Protein AF-A0A8H3G2L3-F1 (afdb_monomer_lite)

Foldseek 3Di:
DVDPDPLVVLQVCLVPQDDDPVDNVSVVSVVPNNPRSSVVPDQAQQPAEEEEAAPVLQCVVPVPCPVPPVSVVVVVVLVVVLVVSVVSNYNYHYHQYQQLSPDPPDDLVVLVLLLCLQCVFVVQQVVQVPDPPDPQRTLVSVLVVCVVCVVVRHDPVRPVSVSSVCSVVDPQDPVNSVVSLVVLLCSLDVRGDVVSCVVSVGPYYDDDPPDCNVSSPVSNDD

InterPro domains:
  IPR036928 Amidase signature (AS) superfamily [G3DSA:3.90.1300.10] (1-221)
  IPR036928 Amidase signature (AS) superfamily [SSF75304] (2-210)

Sequence (222 aa):
MFSKSARDLASLLTALVGYDTKDPVTLEALPFVSHNYSMDLASDWSDWRLGIADRKWFWSLYDDQEDNPDELKMFNHGTLTVARMRDLGASVFGDVHIPSAFNAEAPAPALMGRIIRHEMKTGVRRLFSSLKDSTVKSLEDLVLFNNRHPDLAFSRDNPGQGYLERALRENFTLEEYQSDLKQAQVWGVDYGIDYVLDRYNLDALIVPGWSEMSVFAAWASK

Radius of gyration: 21.16 Å; chains: 1; bounding box: 46×48×54 Å

pLDDT: mean 88.34, std 8.88, range [50.47, 97.31]

Secondary structure (DSSP, 8-state):
---SSHHHHHHHHHHH----TT-GGGGGGGGGTT--GGGG--S--TT-EEEEE-HHHHHHTTTT-TT-HHHHHHHHHHHHHHHHHHHTT-EEEEEE--GGGG--SS-HHHHHHHHHHHHHHHHHHHHHHH-TT-S--SHHHHHHHHHH-HHHH--TT-TTHHHHHHHHH----HHHHHHHHHHHHIIIIITTHHHHHHHHT-SEEE--TTSTHHHHHHH---

Organism: NCBI:txid172621

Structure (mmCIF, N/CA/C/O backbone):
data_AF-A0A8H3G2L3-F1
#
_entry.id   AF-A0A8H3G2L3-F1
#
loop_
_atom_site.group_PDB
_atom_site.id
_atom_site.type_symbol
_atom_site.label_atom_id
_atom_site.label_alt_id
_atom_site.label_comp_id
_atom_site.label_asym_id
_atom_site.label_entity_id
_atom_site.label_seq_id
_atom_site.pdbx_PDB_ins_code
_atom_site.Cartn_x
_atom_site.Cartn_y
_atom_site.Cartn_z
_atom_site.occupancy
_atom_site.B_iso_or_equiv
_atom_site.auth_seq_id
_atom_site.auth_comp_id
_atom_site.auth_asym_id
_atom_site.auth_atom_id
_atom_site.pdbx_PDB_model_num
ATOM 1 N N . MET A 1 1 ? -12.807 -0.556 -7.349 1.00 50.47 1 MET A N 1
ATOM 2 C CA . MET A 1 1 ? -13.155 -1.278 -6.106 1.00 50.47 1 MET A CA 1
ATOM 3 C C . MET A 1 1 ? -13.000 -2.766 -6.394 1.00 50.47 1 MET A C 1
ATOM 5 O O . MET A 1 1 ? -13.644 -3.234 -7.324 1.00 50.47 1 MET A O 1
ATOM 9 N N . PHE A 1 2 ? -12.086 -3.465 -5.712 1.00 73.81 2 PHE A N 1
ATOM 10 C CA . PHE A 1 2 ? -11.748 -4.870 -6.014 1.00 73.81 2 PHE A CA 1
ATOM 11 C C . PHE A 1 2 ? -12.804 -5.878 -5.519 1.00 73.81 2 PHE A C 1
ATOM 13 O O . PHE A 1 2 ? -12.881 -6.988 -6.032 1.00 73.81 2 PHE A O 1
ATOM 20 N N . SER A 1 3 ? -13.667 -5.473 -4.585 1.00 88.88 3 SER A N 1
ATOM 21 C CA . SER A 1 3 ? -14.874 -6.194 -4.167 1.00 88.88 3 SER A CA 1
ATOM 22 C C . SER A 1 3 ? -15.948 -5.188 -3.729 1.00 88.88 3 SER A C 1
ATOM 24 O O . SER A 1 3 ? -15.670 -3.992 -3.665 1.00 88.88 3 SER A O 1
ATOM 26 N N . LYS A 1 4 ? -17.176 -5.637 -3.437 1.00 90.25 4 LYS A N 1
ATOM 27 C CA . LYS A 1 4 ? -18.251 -4.767 -2.913 1.00 90.25 4 LYS A CA 1
ATOM 28 C C . LYS A 1 4 ? -18.466 -4.913 -1.401 1.00 90.25 4 LYS A C 1
ATOM 30 O O . LYS A 1 4 ? -19.291 -4.197 -0.841 1.00 90.25 4 LYS A O 1
ATOM 35 N N . SER A 1 5 ? -17.755 -5.830 -0.743 1.00 92.25 5 SER A N 1
ATOM 36 C CA . SER A 1 5 ? -17.875 -6.078 0.695 1.00 92.25 5 SER A CA 1
ATOM 37 C C . SER A 1 5 ? -16.574 -6.610 1.305 1.00 92.25 5 SER A C 1
ATOM 39 O O . SER A 1 5 ? -15.765 -7.250 0.625 1.00 92.25 5 SER A O 1
ATOM 41 N N . ALA A 1 6 ? -16.399 -6.392 2.614 1.00 91.62 6 ALA A N 1
ATOM 42 C CA . ALA A 1 6 ? -15.287 -6.959 3.381 1.00 91.62 6 ALA A CA 1
ATOM 43 C C . ALA A 1 6 ? -15.296 -8.497 3.360 1.00 91.62 6 ALA A C 1
ATOM 45 O O . ALA A 1 6 ? -14.241 -9.120 3.325 1.00 91.62 6 ALA A O 1
ATOM 46 N N . ARG A 1 7 ? -16.483 -9.118 3.298 1.00 93.88 7 ARG A N 1
ATOM 47 C CA . ARG A 1 7 ? -16.620 -10.575 3.199 1.00 93.88 7 ARG A CA 1
ATOM 48 C C . ARG A 1 7 ? -16.098 -11.132 1.885 1.00 93.88 7 ARG A C 1
ATOM 50 O O . ARG A 1 7 ? -15.391 -12.137 1.899 1.00 93.88 7 ARG A O 1
ATOM 57 N N . ASP A 1 8 ? -16.422 -10.483 0.773 1.00 94.75 8 ASP A N 1
ATOM 58 C CA . ASP A 1 8 ? -15.908 -10.893 -0.535 1.00 94.75 8 ASP A CA 1
ATOM 59 C C . ASP A 1 8 ? -14.384 -10.743 -0.582 1.00 94.75 8 ASP A C 1
ATOM 61 O O . ASP A 1 8 ? -13.696 -11.615 -1.104 1.00 94.75 8 ASP A O 1
ATOM 65 N N . LEU A 1 9 ? -13.852 -9.668 0.015 1.00 94.69 9 LEU A N 1
ATOM 66 C CA . LEU A 1 9 ? -12.408 -9.447 0.101 1.00 94.69 9 LEU A CA 1
ATOM 67 C C . LEU A 1 9 ? -11.719 -10.520 0.954 1.00 94.69 9 LEU A C 1
ATOM 69 O O . LEU A 1 9 ? -10.722 -11.083 0.519 1.00 94.69 9 LEU A O 1
ATOM 73 N N . ALA A 1 10 ? -12.269 -10.843 2.127 1.00 95.25 10 ALA A 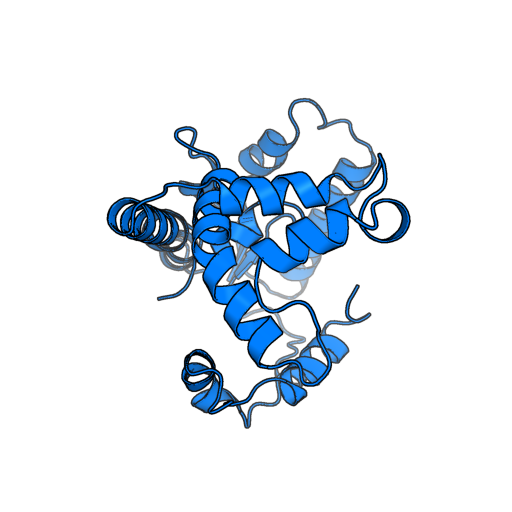N 1
ATOM 74 C CA . ALA A 1 10 ? -11.738 -11.889 2.999 1.00 95.25 10 ALA A CA 1
ATOM 75 C C . ALA A 1 10 ? -11.785 -13.272 2.328 1.00 95.25 10 ALA A C 1
ATOM 77 O O . ALA A 1 10 ? -10.832 -14.040 2.411 1.00 95.25 10 ALA A O 1
ATOM 78 N N . SER A 1 11 ? -12.863 -13.563 1.593 1.00 94.69 11 SER A N 1
ATOM 79 C CA . SER A 1 11 ? -12.995 -14.812 0.831 1.00 94.69 11 SER A CA 1
ATOM 80 C C . SER A 1 11 ? -11.967 -14.897 -0.301 1.00 94.69 11 SER A C 1
ATOM 82 O O . SER A 1 11 ? -11.385 -15.955 -0.531 1.00 94.69 11 SER A O 1
ATOM 84 N N . LEU A 1 12 ? -11.713 -13.780 -0.992 1.00 95.38 12 LEU A N 1
ATOM 85 C CA . LEU A 1 12 ? -10.667 -13.697 -2.007 1.00 95.38 12 LEU A CA 1
ATOM 86 C C . LEU A 1 12 ? -9.275 -13.869 -1.384 1.00 95.38 12 LEU A C 1
ATOM 88 O O . LEU A 1 12 ? -8.468 -14.613 -1.930 1.00 95.38 12 LEU A O 1
ATOM 92 N N . LEU A 1 13 ? -9.006 -13.243 -0.235 1.00 95.50 13 LEU A N 1
ATOM 93 C CA . LEU A 1 13 ? -7.730 -13.382 0.469 1.00 95.50 13 LEU A CA 1
ATOM 94 C C . LEU A 1 13 ? -7.464 -14.841 0.860 1.00 95.50 13 LEU A C 1
ATOM 96 O O . LEU A 1 13 ? -6.381 -15.346 0.582 1.00 95.50 13 LEU A O 1
ATOM 100 N N . THR A 1 14 ? -8.465 -15.553 1.389 1.00 95.62 14 THR A N 1
ATOM 101 C CA . THR A 1 14 ? -8.370 -16.998 1.670 1.00 95.62 14 THR A CA 1
ATOM 102 C C . THR A 1 14 ? -7.976 -17.823 0.447 1.00 95.62 14 THR A C 1
ATOM 104 O O . THR A 1 14 ? -7.264 -18.810 0.586 1.00 95.62 14 THR A O 1
ATOM 107 N N . ALA A 1 15 ? -8.412 -17.436 -0.752 1.00 94.81 15 ALA A N 1
ATOM 108 C CA . ALA A 1 15 ? -8.041 -18.139 -1.978 1.00 94.81 15 ALA A CA 1
ATOM 109 C C . ALA A 1 15 ? -6.645 -17.758 -2.510 1.00 94.81 15 ALA A C 1
ATOM 111 O O . ALA A 1 15 ? -6.081 -18.512 -3.301 1.00 94.81 15 ALA A O 1
ATOM 112 N N . LEU A 1 16 ? -6.114 -16.590 -2.127 1.00 94.94 16 LEU A N 1
ATOM 113 C CA . LEU A 1 16 ? -4.858 -16.041 -2.649 1.00 94.94 16 LEU A CA 1
ATOM 114 C C . LEU A 1 16 ? -3.642 -16.309 -1.755 1.00 94.94 16 LEU A C 1
ATOM 116 O O . LEU A 1 16 ? -2.536 -16.412 -2.281 1.00 94.94 16 LEU A O 1
ATOM 120 N N . VAL A 1 17 ? -3.816 -16.393 -0.432 1.00 96.00 17 VAL A N 1
ATOM 121 C CA . VAL A 1 17 ? -2.702 -16.629 0.500 1.00 96.00 17 VAL A CA 1
ATOM 122 C C . VAL A 1 17 ? -2.088 -18.003 0.239 1.00 96.00 17 VAL A C 1
ATOM 124 O O . VAL A 1 17 ? -2.767 -19.027 0.243 1.00 96.00 17 VAL A O 1
ATOM 127 N N . GLY A 1 18 ? -0.778 -18.026 0.009 1.00 95.25 18 GLY A N 1
ATOM 128 C CA . GLY A 1 18 ? -0.066 -19.228 -0.397 1.00 95.25 18 GLY A CA 1
ATOM 129 C C . GLY A 1 18 ? 1.439 -19.014 -0.455 1.00 95.25 18 GLY A C 1
ATOM 130 O O . GLY A 1 18 ? 1.916 -17.883 -0.485 1.00 95.25 18 GLY A O 1
ATOM 131 N N . TYR A 1 19 ? 2.173 -20.123 -0.499 1.00 95.56 19 TYR A N 1
ATOM 132 C CA . TYR A 1 19 ? 3.608 -20.133 -0.762 1.00 95.56 19 TYR A CA 1
ATOM 133 C C . TYR A 1 19 ? 3.868 -20.425 -2.244 1.00 95.56 19 TYR A C 1
ATOM 135 O O . TYR A 1 19 ? 3.441 -21.458 -2.765 1.00 95.56 19 TYR A O 1
ATOM 143 N N . ASP A 1 20 ? 4.606 -19.540 -2.908 1.00 94.12 20 ASP A N 1
ATOM 144 C CA . ASP A 1 20 ? 5.142 -19.735 -4.249 1.00 94.12 20 ASP A CA 1
ATOM 145 C C . ASP A 1 20 ? 6.666 -19.897 -4.188 1.00 94.12 20 ASP A C 1
ATOM 147 O O . ASP A 1 20 ? 7.418 -18.975 -3.887 1.00 94.12 20 ASP A O 1
ATOM 151 N N . THR A 1 21 ? 7.149 -21.076 -4.576 1.00 94.12 21 THR A N 1
ATOM 152 C CA . THR A 1 21 ? 8.589 -21.366 -4.706 1.00 94.12 21 THR A CA 1
ATOM 153 C C . THR A 1 21 ? 9.345 -20.411 -5.641 1.00 94.12 21 THR A C 1
ATOM 155 O O . THR A 1 21 ? 10.569 -20.310 -5.549 1.00 94.12 21 THR A O 1
ATOM 158 N N . LYS A 1 22 ? 8.649 -19.722 -6.556 1.00 90.88 22 LYS A N 1
ATOM 159 C CA . LYS A 1 22 ? 9.230 -18.727 -7.470 1.00 90.88 22 LYS A CA 1
ATOM 160 C C . LYS A 1 22 ? 9.283 -17.322 -6.875 1.00 90.88 22 LYS A C 1
ATOM 162 O O . LYS A 1 22 ? 9.921 -16.451 -7.477 1.00 90.88 22 LYS A O 1
ATOM 167 N N . ASP A 1 23 ? 8.657 -17.108 -5.721 1.00 91.88 23 ASP A N 1
ATOM 168 C CA . ASP A 1 23 ? 8.685 -15.861 -4.970 1.00 91.88 23 ASP A CA 1
ATOM 169 C C . ASP A 1 23 ? 9.015 -16.111 -3.486 1.00 91.88 23 ASP A C 1
ATOM 171 O O . ASP A 1 23 ? 8.117 -16.336 -2.672 1.00 91.88 23 ASP A O 1
ATOM 175 N N . PRO A 1 24 ? 10.309 -16.075 -3.110 1.00 92.56 24 PRO A N 1
ATOM 176 C CA . PRO A 1 24 ? 10.758 -16.417 -1.762 1.00 92.56 24 PRO A CA 1
ATOM 177 C C . PRO A 1 24 ? 10.104 -15.615 -0.631 1.00 92.56 24 PRO A C 1
ATOM 179 O O . PRO A 1 24 ? 10.006 -16.140 0.473 1.00 92.56 24 PRO A O 1
ATOM 182 N N . VAL A 1 25 ? 9.636 -14.387 -0.891 1.00 91.56 25 VAL A N 1
ATOM 183 C CA . VAL A 1 25 ? 8.962 -13.546 0.117 1.00 91.56 25 VAL A CA 1
ATOM 184 C C . VAL A 1 25 ? 7.663 -14.201 0.602 1.00 91.56 25 VAL A C 1
ATOM 186 O O . VAL A 1 25 ? 7.309 -14.111 1.771 1.00 91.56 25 VAL A O 1
ATOM 189 N N . THR A 1 26 ? 6.992 -14.972 -0.257 1.00 94.69 26 THR A N 1
ATOM 190 C CA . THR A 1 26 ? 5.756 -15.688 0.104 1.00 94.69 26 THR A CA 1
ATOM 191 C C . THR A 1 26 ? 5.971 -16.823 1.110 1.00 94.69 26 THR A C 1
ATOM 193 O O . THR A 1 26 ? 5.003 -17.406 1.596 1.00 94.69 26 THR A O 1
ATOM 196 N N . LEU A 1 27 ? 7.220 -17.152 1.461 1.00 95.31 27 LEU A N 1
ATOM 197 C CA . LEU A 1 27 ? 7.514 -18.115 2.522 1.00 95.31 27 LEU A CA 1
ATOM 198 C C . LEU A 1 27 ? 6.912 -17.679 3.866 1.00 95.31 27 LEU A C 1
ATOM 200 O O . LEU A 1 27 ? 6.450 -18.522 4.632 1.00 95.31 27 LEU A O 1
ATOM 204 N N . GLU A 1 28 ? 6.857 -16.372 4.125 1.00 92.88 28 GLU A N 1
ATOM 205 C CA . GLU A 1 28 ? 6.269 -15.793 5.339 1.00 92.88 28 GLU A CA 1
ATOM 206 C C . GLU A 1 28 ? 4.761 -16.055 5.454 1.00 92.88 28 GLU A C 1
ATOM 208 O O . GLU A 1 28 ? 4.213 -16.068 6.554 1.00 92.88 28 GLU A O 1
ATOM 213 N N . ALA A 1 29 ? 4.091 -16.348 4.335 1.00 93.62 29 ALA A N 1
ATOM 214 C CA . ALA A 1 29 ? 2.673 -16.681 4.314 1.00 93.62 29 ALA A CA 1
ATOM 215 C C . ALA A 1 29 ? 2.378 -18.122 4.770 1.00 93.62 29 ALA A C 1
ATOM 217 O O . ALA A 1 29 ? 1.218 -18.446 5.026 1.00 93.62 29 ALA A O 1
ATOM 218 N N . LEU A 1 30 ? 3.392 -18.996 4.888 1.00 94.44 30 LEU A N 1
ATOM 219 C CA . LEU A 1 30 ? 3.212 -20.417 5.224 1.00 94.44 30 LEU A CA 1
ATOM 220 C C . LEU A 1 30 ? 2.336 -20.678 6.463 1.00 94.44 30 LEU A C 1
ATOM 222 O O . LEU A 1 30 ? 1.469 -21.551 6.373 1.00 94.44 30 LEU A O 1
ATOM 226 N N . PRO A 1 31 ? 2.492 -19.955 7.592 1.00 95.12 31 PRO A N 1
ATOM 227 C CA . PRO A 1 31 ? 1.652 -20.163 8.773 1.00 95.12 31 PRO A CA 1
ATOM 228 C C . PRO A 1 31 ? 0.162 -19.873 8.538 1.00 95.12 31 PRO A C 1
ATOM 230 O O . PRO A 1 31 ? -0.672 -20.307 9.328 1.00 95.12 31 PRO A O 1
ATOM 233 N N . PHE A 1 32 ? -0.180 -19.159 7.463 1.00 94.62 32 PHE A N 1
ATOM 234 C CA . PHE A 1 32 ? -1.518 -18.630 7.209 1.00 94.62 32 PHE A CA 1
ATOM 235 C C . PHE A 1 32 ? -2.247 -19.308 6.037 1.00 94.62 32 PHE A C 1
ATOM 237 O O . PHE A 1 32 ? -3.414 -19.015 5.795 1.00 94.62 32 PHE A O 1
ATOM 244 N N . VAL A 1 33 ? -1.613 -20.246 5.322 1.00 93.62 33 VAL A N 1
ATOM 245 C CA . VAL A 1 33 ? -2.176 -20.871 4.100 1.00 93.62 33 VAL A CA 1
ATOM 246 C C . VAL A 1 33 ? -3.492 -21.616 4.349 1.00 93.62 33 VAL A C 1
ATOM 248 O O . VAL A 1 33 ? -4.353 -21.673 3.477 1.00 93.62 33 VAL A O 1
ATOM 251 N N . SER A 1 34 ? -3.678 -22.194 5.536 1.00 93.25 34 SER A N 1
ATOM 252 C CA . SER A 1 34 ? -4.920 -22.890 5.900 1.00 93.25 34 SER A CA 1
ATOM 253 C C . SER A 1 34 ? -5.972 -21.981 6.541 1.00 93.25 34 SER A C 1
ATOM 255 O O . SER A 1 34 ? -7.007 -22.476 6.989 1.00 93.25 34 SER A O 1
ATOM 257 N N . HIS A 1 35 ? -5.706 -20.677 6.651 1.00 96.62 35 HIS A N 1
ATOM 258 C CA . HIS A 1 35 ? -6.566 -19.758 7.384 1.00 96.62 35 HIS A CA 1
ATOM 259 C C . HIS A 1 35 ? -7.732 -19.249 6.531 1.00 96.62 35 HIS A C 1
ATOM 261 O O . HIS A 1 35 ? -7.564 -18.745 5.418 1.00 96.62 35 HIS A O 1
ATOM 267 N N . ASN A 1 36 ? -8.947 -19.353 7.071 1.00 95.69 36 ASN A N 1
ATOM 268 C CA . ASN A 1 36 ? -10.143 -18.824 6.427 1.00 95.69 36 ASN A CA 1
ATOM 269 C C . ASN A 1 36 ? -10.501 -17.448 7.004 1.00 95.69 36 ASN A C 1
ATOM 271 O O . ASN A 1 36 ? -11.323 -17.352 7.911 1.00 95.69 36 ASN A O 1
ATOM 275 N N . TYR A 1 37 ? -9.945 -16.390 6.416 1.00 95.62 37 TYR A N 1
ATOM 276 C CA . TYR A 1 37 ? -10.170 -14.994 6.799 1.00 95.62 37 TYR A CA 1
ATOM 277 C C . TYR A 1 37 ? -11.644 -14.567 6.800 1.00 95.62 37 TYR A C 1
ATOM 279 O O . TYR A 1 37 ? -12.019 -13.632 7.504 1.00 95.62 37 TYR A O 1
ATOM 287 N N . SER A 1 38 ? -12.523 -15.233 6.038 1.00 93.94 38 SER A N 1
ATOM 288 C CA . SER A 1 38 ? -13.962 -14.920 6.086 1.00 93.94 38 SER A CA 1
ATOM 289 C C . SER A 1 38 ? -14.607 -15.250 7.441 1.00 93.94 38 SER A C 1
ATOM 291 O O . SER A 1 38 ? -15.671 -14.709 7.752 1.00 93.94 38 SER A O 1
ATOM 293 N N . MET A 1 39 ? -13.955 -16.096 8.249 1.00 93.31 39 MET A N 1
ATOM 294 C CA . MET A 1 39 ? -14.378 -16.455 9.604 1.00 93.31 39 MET A CA 1
ATOM 295 C C . MET A 1 39 ? -13.996 -15.401 10.650 1.00 93.31 39 MET A C 1
ATOM 297 O O . MET A 1 39 ? -14.599 -15.393 11.719 1.00 93.31 39 MET A O 1
ATOM 301 N N . ASP A 1 40 ? -13.065 -14.493 10.341 1.00 91.62 40 ASP A N 1
ATOM 302 C CA . ASP A 1 40 ? -12.600 -13.453 11.276 1.00 91.62 40 ASP A CA 1
ATOM 303 C C . ASP A 1 40 ? -13.477 -12.196 11.261 1.00 91.62 40 ASP A C 1
ATOM 305 O O . ASP A 1 40 ? -13.203 -11.223 11.963 1.00 91.62 40 ASP A O 1
ATOM 309 N N . LEU A 1 41 ? -14.526 -12.172 10.433 1.00 89.31 41 LEU A N 1
ATOM 310 C CA . LEU A 1 41 ? -15.433 -11.034 10.344 1.00 89.31 41 LEU A CA 1
ATOM 311 C C . LEU A 1 41 ? -16.210 -10.878 11.653 1.00 89.31 41 LEU A C 1
ATOM 313 O O . LEU A 1 41 ? -17.269 -11.477 11.847 1.00 89.31 41 LEU A O 1
ATOM 317 N N . ALA A 1 42 ? -15.678 -10.038 12.535 1.00 78.06 42 ALA A N 1
ATOM 318 C CA . ALA A 1 42 ? -16.253 -9.767 13.834 1.00 78.06 42 ALA A CA 1
ATOM 319 C C . ALA A 1 42 ? -17.520 -8.909 13.718 1.00 78.06 42 ALA A C 1
ATOM 321 O O . ALA A 1 42 ? -17.551 -7.857 13.071 1.00 78.06 42 ALA A O 1
ATOM 322 N N . SER A 1 43 ? -18.582 -9.355 14.387 1.00 80.81 43 SER A N 1
ATOM 323 C CA . SER A 1 43 ? -19.761 -8.528 14.653 1.00 80.81 43 SER A CA 1
ATOM 324 C C . SER A 1 43 ? -19.636 -7.732 15.952 1.00 80.81 43 SER A C 1
ATOM 326 O O . SER A 1 43 ? -20.332 -6.732 16.111 1.00 80.81 43 SER A O 1
ATOM 328 N N . ASP A 1 44 ? -18.775 -8.185 16.864 1.00 87.50 44 ASP A N 1
ATOM 329 C CA . ASP A 1 44 ? -18.478 -7.540 18.141 1.00 87.50 44 ASP A CA 1
ATOM 330 C C . ASP A 1 44 ? -17.143 -6.797 18.044 1.00 87.50 44 ASP A C 1
ATOM 332 O O . ASP A 1 44 ? -16.148 -7.358 17.585 1.00 87.50 44 ASP A O 1
ATOM 336 N N . TRP A 1 45 ? -17.142 -5.525 18.436 1.00 92.88 45 TRP A N 1
ATOM 337 C CA . TRP A 1 45 ? -15.980 -4.647 18.346 1.00 92.88 45 TRP A CA 1
ATOM 338 C C . TRP A 1 45 ? -15.382 -4.316 19.718 1.00 92.88 45 TRP A C 1
ATOM 340 O O . TRP A 1 45 ? -14.452 -3.520 19.793 1.00 92.88 45 TRP A O 1
ATOM 350 N N . SER A 1 46 ? -15.888 -4.926 20.793 1.00 94.06 46 SER A N 1
ATOM 351 C CA . SER A 1 46 ? -15.532 -4.611 22.184 1.00 94.06 46 SER A CA 1
ATOM 352 C C . SER A 1 46 ? -14.040 -4.754 22.502 1.00 94.06 46 SER A C 1
ATOM 354 O O . SER A 1 46 ? -13.505 -3.987 23.304 1.00 94.06 46 SER A O 1
ATOM 356 N N . ASP A 1 47 ? -13.360 -5.693 21.843 1.00 92.88 47 ASP A N 1
ATOM 357 C CA . ASP A 1 47 ? -11.929 -5.946 22.045 1.00 92.88 47 ASP A CA 1
ATOM 358 C C . ASP A 1 47 ? -11.023 -5.018 21.219 1.00 92.88 47 ASP A C 1
ATOM 360 O O . ASP A 1 47 ? -9.822 -4.963 21.463 1.00 92.88 47 ASP A O 1
ATOM 364 N N . TRP A 1 48 ? -11.578 -4.259 20.265 1.00 95.25 48 TRP A N 1
ATOM 365 C CA . TRP A 1 48 ? -10.788 -3.466 19.324 1.00 95.25 48 TRP A CA 1
ATOM 366 C C . TRP A 1 48 ? -10.419 -2.090 19.872 1.00 95.25 48 TRP A C 1
ATOM 368 O O . TRP A 1 48 ? -11.273 -1.298 20.286 1.00 95.25 48 TRP A O 1
ATOM 378 N N . ARG A 1 49 ? -9.132 -1.762 19.783 1.00 97.31 49 ARG A N 1
ATOM 379 C CA . ARG A 1 49 ? -8.534 -0.480 20.151 1.00 97.31 49 ARG A CA 1
ATOM 380 C C . ARG A 1 49 ? -8.076 0.242 18.892 1.00 97.31 49 ARG A C 1
ATOM 382 O O . ARG A 1 49 ? -7.067 -0.098 18.285 1.00 97.31 49 ARG A O 1
ATOM 389 N N . LEU A 1 50 ? -8.837 1.247 18.484 1.00 96.50 50 LEU A N 1
ATOM 390 C CA . LEU A 1 50 ? -8.672 1.925 17.202 1.00 96.50 50 LEU A CA 1
ATOM 391 C C . LEU A 1 50 ? -8.135 3.336 17.422 1.00 96.50 50 LEU A C 1
ATOM 393 O O . LEU A 1 50 ? -8.717 4.107 18.184 1.00 96.50 50 LEU A O 1
ATOM 397 N N . GLY A 1 51 ? -7.052 3.696 16.742 1.00 95.12 51 GLY A N 1
ATOM 398 C CA . GLY A 1 51 ? -6.566 5.072 16.690 1.00 95.12 51 GLY A CA 1
ATOM 399 C C . GLY A 1 51 ? -7.115 5.804 15.478 1.00 95.12 51 GLY A C 1
ATOM 400 O O . GLY A 1 51 ? -7.204 5.226 14.402 1.00 95.12 51 GLY A O 1
ATOM 401 N N . ILE A 1 52 ? -7.444 7.080 15.618 1.00 92.62 52 ILE A N 1
ATOM 402 C CA . ILE A 1 52 ? -7.739 7.970 14.492 1.00 92.62 52 ILE A CA 1
ATOM 403 C C . ILE A 1 52 ? -6.575 8.933 14.373 1.00 92.62 52 ILE A C 1
ATOM 405 O O . ILE A 1 52 ? -6.236 9.591 15.359 1.00 92.62 52 ILE A O 1
ATOM 409 N N . ALA A 1 53 ? -5.979 9.019 13.186 1.00 87.69 53 ALA A N 1
ATOM 410 C CA . ALA A 1 53 ? -4.888 9.953 12.960 1.00 87.69 53 ALA A CA 1
ATOM 411 C C . ALA A 1 53 ? -5.287 11.400 13.279 1.00 87.69 53 ALA A C 1
ATOM 413 O O . ALA A 1 53 ? -6.442 11.802 13.120 1.00 87.69 53 ALA A O 1
ATOM 414 N N . ASP A 1 54 ? -4.294 12.163 13.731 1.00 85.75 54 ASP A N 1
ATOM 415 C CA . ASP A 1 54 ? -4.415 13.565 14.106 1.00 85.75 54 ASP A CA 1
ATOM 416 C C . ASP A 1 54 ? -5.193 14.396 13.075 1.00 85.75 54 ASP A C 1
ATOM 418 O O . ASP A 1 54 ? -4.923 14.386 11.871 1.00 85.75 54 ASP A O 1
ATOM 422 N N . ARG A 1 55 ? -6.181 15.148 13.564 1.00 83.50 55 ARG A N 1
ATOM 423 C CA . ARG A 1 55 ? -7.039 15.959 12.702 1.00 83.50 55 ARG A CA 1
ATOM 424 C C . ARG A 1 55 ? -6.260 17.085 12.020 1.00 83.50 55 ARG A C 1
ATOM 426 O O . ARG A 1 55 ? -6.577 17.430 10.885 1.00 83.50 55 ARG A O 1
ATOM 433 N N . LYS A 1 56 ? -5.253 17.669 12.677 1.00 83.00 56 LYS A N 1
ATOM 434 C CA . LYS A 1 56 ? -4.431 18.724 12.068 1.00 83.00 56 LYS A CA 1
ATOM 435 C C . LYS A 1 56 ? -3.597 18.162 10.915 1.00 83.00 56 LYS A C 1
ATOM 437 O O . LYS A 1 56 ? -3.505 18.815 9.881 1.00 83.00 56 LYS A O 1
ATOM 442 N N . TRP A 1 57 ? -3.053 16.956 11.054 1.00 84.31 57 TRP A N 1
ATOM 443 C CA . TRP A 1 57 ? -2.417 16.226 9.963 1.00 84.31 57 TRP A CA 1
ATOM 444 C C . TRP A 1 57 ? -3.379 16.030 8.795 1.00 84.31 57 TRP A C 1
ATOM 446 O O . TRP A 1 57 ? -3.052 16.425 7.680 1.00 84.31 57 TRP A O 1
ATOM 456 N N . PHE A 1 58 ? -4.577 15.491 9.054 1.00 80.25 58 PHE A N 1
ATOM 457 C CA . PHE A 1 58 ? -5.595 15.281 8.021 1.00 80.25 58 PHE A CA 1
ATOM 458 C C . PHE A 1 58 ? -5.822 16.546 7.183 1.00 80.25 58 PHE A C 1
ATOM 460 O O . PHE A 1 58 ? -5.770 16.481 5.959 1.00 80.25 58 PHE A O 1
ATOM 467 N N . TRP A 1 59 ? -6.034 17.695 7.833 1.00 80.50 59 TRP A N 1
ATOM 468 C CA . TRP A 1 59 ? -6.308 18.954 7.134 1.00 80.50 59 TRP A CA 1
ATOM 469 C C . TRP A 1 59 ? -5.062 19.594 6.517 1.00 80.50 59 TRP A C 1
ATOM 471 O O . TRP A 1 59 ? -5.168 20.276 5.504 1.00 80.50 59 TRP A O 1
ATOM 481 N N . SER A 1 60 ? -3.866 19.310 7.043 1.00 79.56 60 SER A N 1
ATOM 482 C CA . SER A 1 60 ? -2.612 19.772 6.430 1.00 79.56 60 SER A CA 1
ATOM 483 C C . SER A 1 60 ? -2.368 19.201 5.030 1.00 79.56 60 SER A C 1
ATOM 485 O O . SER A 1 60 ? -1.662 19.819 4.242 1.00 79.56 60 SER A O 1
ATOM 487 N N . LEU A 1 61 ? -2.990 18.066 4.692 1.00 76.44 61 LEU A N 1
ATOM 488 C CA . LEU A 1 61 ? -2.928 17.478 3.351 1.00 76.44 61 LEU A CA 1
ATOM 489 C C . LEU A 1 61 ? -3.692 18.293 2.294 1.00 76.44 61 LEU A C 1
ATOM 491 O O . LEU A 1 61 ? -3.565 18.008 1.106 1.00 76.44 61 LEU A O 1
ATOM 495 N N . TYR A 1 62 ? -4.497 19.271 2.715 1.00 69.81 62 TYR A N 1
ATOM 496 C CA . TYR A 1 62 ? -5.463 19.938 1.851 1.00 69.81 62 TYR A CA 1
ATOM 497 C C . TYR A 1 62 ? -5.112 21.355 1.423 1.00 69.81 62 TYR A C 1
ATOM 499 O O . TYR A 1 62 ? -5.883 21.875 0.631 1.00 69.81 62 TYR A O 1
ATOM 507 N N . ASP A 1 63 ? -4.004 21.950 1.885 1.00 63.44 63 ASP A N 1
ATOM 508 C CA . ASP A 1 63 ? -3.485 23.276 1.470 1.00 63.44 63 ASP A CA 1
ATOM 509 C C . ASP A 1 63 ? -4.592 24.228 0.940 1.00 63.44 63 ASP A C 1
ATOM 511 O O . ASP A 1 63 ? -4.689 24.498 -0.256 1.00 63.44 63 ASP A O 1
ATOM 515 N N . ASP A 1 64 ? -5.500 24.637 1.842 1.00 58.16 64 ASP A N 1
ATOM 516 C CA . ASP A 1 64 ? -6.689 25.486 1.608 1.00 58.16 64 ASP A CA 1
ATOM 517 C C . ASP A 1 64 ? -7.957 24.837 0.991 1.00 58.16 64 ASP A C 1
ATOM 519 O O . ASP A 1 64 ? -8.874 25.536 0.556 1.00 58.16 64 ASP A O 1
ATOM 523 N N . GLN A 1 65 ? -8.091 23.506 1.008 1.00 60.81 65 GLN A N 1
ATOM 524 C CA . GLN A 1 65 ? -9.303 22.778 0.577 1.00 60.81 65 GLN A CA 1
ATOM 525 C C . GLN A 1 65 ? -10.206 22.284 1.720 1.00 60.81 65 GLN A C 1
ATOM 527 O O . GLN A 1 65 ? -11.035 21.400 1.504 1.00 60.81 65 GLN A O 1
ATOM 532 N N . GLU A 1 66 ? -10.112 22.858 2.924 1.00 65.88 66 GLU A N 1
ATOM 533 C CA . GLU A 1 66 ? -11.031 22.513 4.029 1.00 65.88 66 GLU A CA 1
ATOM 534 C C . GLU A 1 66 ? -12.512 22.740 3.655 1.00 65.88 66 GLU A C 1
ATOM 536 O O . GLU A 1 66 ? -13.396 22.019 4.120 1.00 65.88 66 GLU A O 1
ATOM 541 N N . ASP A 1 67 ? -12.770 23.684 2.742 1.00 72.94 67 ASP A N 1
ATOM 542 C CA . ASP A 1 67 ? -14.100 23.998 2.213 1.00 72.94 67 ASP A CA 1
ATOM 543 C C . ASP A 1 67 ? -14.508 23.140 0.998 1.00 72.94 67 ASP A C 1
ATOM 545 O O . ASP A 1 67 ? -15.596 23.334 0.444 1.00 72.94 67 ASP A O 1
ATOM 549 N N . ASN A 1 68 ? -13.674 22.187 0.554 1.00 81.94 68 ASN A N 1
ATOM 550 C CA . ASN A 1 68 ? -14.031 21.293 -0.546 1.00 81.94 68 ASN A CA 1
ATOM 551 C C . ASN A 1 68 ? -15.218 20.399 -0.122 1.00 81.94 68 ASN A C 1
ATOM 553 O O . ASN A 1 68 ? -15.087 19.583 0.799 1.00 81.94 68 ASN A O 1
ATOM 557 N N . PRO A 1 69 ? -16.382 20.493 -0.799 1.00 84.81 69 PRO A N 1
ATOM 558 C CA . PRO A 1 69 ? -17.578 19.761 -0.396 1.00 84.81 69 PRO A CA 1
ATOM 559 C C . PRO A 1 69 ? -17.414 18.242 -0.400 1.00 84.81 69 PRO A C 1
ATOM 561 O O . PRO A 1 69 ? -18.088 17.562 0.372 1.00 84.81 69 PRO A O 1
ATOM 564 N N . ASP A 1 70 ? -16.574 17.691 -1.274 1.00 84.06 70 ASP A N 1
ATOM 565 C CA . ASP A 1 70 ? -16.383 16.245 -1.369 1.00 84.06 70 ASP A CA 1
ATOM 566 C C . ASP A 1 70 ? -15.471 15.723 -0.255 1.00 84.06 70 ASP A C 1
ATOM 568 O O . ASP A 1 70 ? -15.767 14.680 0.336 1.00 84.06 70 ASP A O 1
ATOM 572 N N . GLU A 1 71 ? -14.468 16.505 0.141 1.00 80.62 71 GLU A N 1
ATOM 573 C CA . GLU A 1 71 ? -13.594 16.153 1.262 1.00 80.62 71 GLU A CA 1
ATOM 574 C C . GLU A 1 71 ? -14.300 16.285 2.600 1.00 80.62 71 GLU A C 1
ATOM 576 O O . GLU A 1 71 ? -14.202 15.398 3.452 1.00 80.62 71 GLU A O 1
ATOM 581 N N . LEU A 1 72 ? -15.133 17.315 2.749 1.00 83.00 72 LEU A N 1
ATOM 582 C CA . LEU A 1 72 ? -15.990 17.453 3.916 1.00 83.00 72 LEU A CA 1
ATOM 583 C C . LEU A 1 72 ? -16.996 16.295 4.016 1.00 83.00 72 LEU A C 1
ATOM 585 O O . LEU A 1 72 ? -17.215 15.756 5.103 1.00 83.00 72 LEU A O 1
ATOM 589 N N . LYS A 1 73 ? -17.590 15.855 2.895 1.00 87.12 73 LYS A N 1
ATOM 590 C CA . LYS A 1 73 ? -18.459 14.662 2.875 1.00 87.12 73 LYS A CA 1
ATOM 591 C C . LYS A 1 73 ? -17.701 13.409 3.303 1.00 87.12 73 LYS A C 1
ATOM 593 O O . LYS A 1 73 ? -18.217 12.654 4.127 1.00 87.12 73 LYS A O 1
ATOM 598 N N . MET A 1 74 ? -16.502 13.178 2.769 1.00 84.31 74 MET A N 1
ATOM 599 C CA . MET A 1 74 ? -15.690 12.020 3.137 1.00 84.31 74 MET A CA 1
ATOM 600 C C . MET A 1 74 ? -15.307 12.061 4.622 1.00 84.31 74 MET A C 1
ATOM 602 O O . MET A 1 74 ? -15.489 11.061 5.319 1.00 84.31 74 MET A O 1
ATOM 606 N N . PHE A 1 75 ? -14.841 13.205 5.127 1.00 83.75 75 PHE A N 1
ATOM 607 C CA . PHE A 1 75 ? -14.506 13.386 6.540 1.00 83.75 75 PHE A CA 1
ATOM 608 C C . PHE A 1 75 ? -15.715 13.118 7.450 1.00 83.75 75 PHE A C 1
ATOM 610 O O . PHE A 1 75 ? -15.613 12.391 8.444 1.00 83.75 75 PHE A O 1
ATOM 617 N N . ASN A 1 76 ? -16.893 13.629 7.078 1.00 87.19 76 ASN A N 1
ATOM 618 C CA . ASN A 1 76 ? -18.138 13.391 7.807 1.00 87.19 76 ASN A CA 1
ATOM 619 C C . ASN A 1 76 ? -18.537 11.908 7.797 1.00 87.19 76 ASN A C 1
ATOM 621 O O . ASN A 1 76 ? -18.878 11.359 8.844 1.00 87.19 76 ASN A O 1
ATOM 625 N N . HIS A 1 77 ? -18.451 11.226 6.650 1.00 88.75 77 HIS A N 1
ATOM 626 C CA . HIS A 1 77 ? -18.699 9.782 6.572 1.00 88.75 77 HIS A CA 1
ATOM 627 C C . HIS A 1 77 ? -17.710 8.972 7.421 1.00 88.75 77 HIS A C 1
ATOM 629 O O . HIS A 1 77 ? -18.122 8.035 8.109 1.00 88.75 77 HIS A O 1
ATOM 635 N N . GLY A 1 78 ? -16.428 9.344 7.419 1.00 88.44 78 GLY A N 1
ATOM 636 C CA . GLY A 1 78 ? -15.418 8.737 8.286 1.00 88.44 78 GLY A CA 1
ATOM 637 C C . GLY A 1 78 ? -15.773 8.906 9.763 1.00 88.44 78 GLY A C 1
ATOM 638 O O . GLY A 1 78 ? -15.810 7.929 10.508 1.00 88.44 78 GLY A O 1
ATOM 639 N N . THR A 1 79 ? -16.155 10.119 10.166 1.00 87.12 79 THR A N 1
ATOM 640 C CA . THR A 1 79 ? -16.576 10.428 11.541 1.00 87.12 79 THR A CA 1
ATOM 641 C C . THR A 1 79 ? -17.802 9.615 11.969 1.00 87.12 79 THR A C 1
ATOM 643 O O . THR A 1 79 ? -17.817 9.054 13.065 1.00 87.12 79 THR A O 1
ATOM 646 N N . LEU A 1 80 ? -18.813 9.487 11.102 1.00 92.69 80 LEU A N 1
ATOM 647 C CA . LEU A 1 80 ? -19.992 8.650 11.364 1.00 92.69 80 LEU A CA 1
ATOM 648 C C . LEU A 1 80 ? -19.628 7.163 11.489 1.00 92.69 80 LEU A C 1
ATOM 650 O O . LEU A 1 80 ? -20.173 6.461 12.339 1.00 92.69 80 LEU A O 1
ATOM 654 N N . THR A 1 81 ? -18.688 6.688 10.672 1.00 91.50 81 THR A N 1
ATOM 655 C CA . THR A 1 81 ? -18.208 5.298 10.713 1.00 91.50 81 THR A CA 1
ATOM 656 C C . THR A 1 81 ? -17.495 5.003 12.030 1.00 91.50 81 THR A C 1
ATOM 658 O O . THR A 1 81 ? -17.789 4.010 12.690 1.00 91.50 81 THR A O 1
ATOM 661 N N . VAL A 1 82 ? -16.615 5.905 12.459 1.00 91.62 82 VAL A N 1
ATOM 662 C CA . VAL A 1 82 ? -15.929 5.830 13.753 1.00 91.62 82 VAL A CA 1
ATOM 663 C C . VAL A 1 82 ? -16.925 5.858 14.914 1.00 91.62 82 VAL A C 1
ATOM 665 O O . VAL A 1 82 ? -16.792 5.080 15.860 1.00 91.62 82 VAL A O 1
ATOM 668 N N . ALA A 1 83 ? -17.933 6.735 14.859 1.00 92.88 83 ALA A N 1
ATOM 669 C CA . ALA A 1 83 ? -18.985 6.776 15.872 1.00 92.88 83 ALA A CA 1
ATOM 670 C C . ALA A 1 83 ? -19.711 5.427 15.951 1.00 92.88 83 ALA A C 1
ATOM 672 O O . ALA A 1 83 ? -19.883 4.884 17.039 1.00 92.88 83 ALA A O 1
ATOM 673 N N . ARG A 1 84 ? -20.021 4.826 14.796 1.00 93.81 84 ARG A N 1
ATOM 674 C CA . ARG A 1 84 ? -20.633 3.499 14.739 1.00 93.81 84 ARG A CA 1
ATOM 675 C C . ARG A 1 84 ? -19.737 2.401 15.320 1.00 93.81 84 ARG A C 1
ATOM 677 O O . ARG A 1 84 ? -20.260 1.516 15.988 1.00 93.81 84 ARG A O 1
ATOM 684 N N . MET A 1 85 ? -18.423 2.442 15.094 1.00 93.12 85 MET A N 1
ATOM 685 C CA . MET A 1 85 ? -17.476 1.495 15.707 1.00 93.12 85 MET A CA 1
ATOM 686 C C . MET A 1 85 ? -17.487 1.608 17.235 1.00 93.12 85 MET A C 1
ATOM 688 O O . MET A 1 85 ? -17.532 0.591 17.923 1.00 93.12 85 MET A O 1
ATOM 692 N N . ARG A 1 86 ? -17.526 2.837 17.768 1.00 94.25 86 ARG A N 1
ATOM 693 C CA . ARG A 1 86 ? -17.655 3.077 19.213 1.00 94.25 86 ARG A CA 1
ATOM 694 C C . ARG A 1 86 ? -18.977 2.534 19.763 1.00 94.25 86 ARG A C 1
ATOM 696 O O . ARG A 1 86 ? -18.969 1.877 20.798 1.00 94.25 86 ARG A O 1
ATOM 703 N N . ASP A 1 87 ? -20.090 2.746 19.059 1.00 94.31 87 ASP A N 1
ATOM 704 C CA . ASP A 1 87 ? -21.404 2.204 19.447 1.00 94.31 87 ASP A CA 1
ATOM 705 C C . ASP A 1 87 ? -21.439 0.666 19.453 1.00 94.31 87 ASP A C 1
ATOM 707 O O . ASP A 1 87 ? -22.256 0.066 20.150 1.00 94.31 87 ASP A O 1
ATOM 711 N N . LEU A 1 88 ? -20.575 0.025 18.660 1.00 93.94 88 LEU A N 1
ATOM 712 C CA . LEU A 1 88 ? -20.389 -1.428 18.616 1.00 93.94 88 LEU A CA 1
ATOM 713 C C . LEU A 1 88 ? -19.391 -1.949 19.668 1.00 93.94 88 LEU A C 1
ATOM 715 O O . LEU A 1 88 ? -19.143 -3.151 19.705 1.00 93.94 88 LEU A O 1
ATOM 719 N N . GLY A 1 89 ? -18.837 -1.073 20.513 1.00 94.56 89 GLY A N 1
ATOM 720 C CA . GLY A 1 89 ? -17.974 -1.433 21.641 1.00 94.56 89 GLY A CA 1
ATOM 721 C C . GLY A 1 89 ? -16.498 -1.065 21.480 1.00 94.56 89 GLY A C 1
ATOM 722 O O . GLY A 1 89 ? -15.761 -1.155 22.458 1.00 94.56 89 GLY A O 1
ATOM 723 N N . ALA A 1 90 ? -16.055 -0.605 20.303 1.00 96.38 90 ALA A N 1
ATOM 724 C CA . ALA A 1 90 ? -14.640 -0.306 20.077 1.00 96.38 90 ALA A CA 1
ATOM 725 C C . ALA A 1 90 ? -14.120 0.810 20.995 1.00 96.38 90 ALA A C 1
ATOM 727 O O . ALA A 1 90 ? -14.723 1.881 21.137 1.00 96.38 90 ALA A O 1
ATOM 728 N N . SER A 1 91 ? -12.923 0.603 21.539 1.00 96.75 91 SER A N 1
ATOM 729 C CA . SER A 1 91 ? -12.148 1.642 22.211 1.00 96.75 91 SER A CA 1
ATOM 730 C C . SER A 1 91 ? -11.493 2.544 21.167 1.00 96.75 91 SER A C 1
ATOM 732 O O . SER A 1 91 ? -10.486 2.186 20.568 1.00 96.75 91 SER A O 1
ATOM 734 N N . VAL A 1 92 ? -12.061 3.727 20.942 1.00 95.81 92 VAL A N 1
ATOM 735 C CA . VAL A 1 92 ? -11.585 4.661 19.911 1.00 95.81 92 VAL A CA 1
ATOM 736 C C . VAL A 1 92 ? -10.796 5.816 20.528 1.00 95.81 92 VAL A C 1
ATOM 738 O O . VAL A 1 92 ? -11.355 6.615 21.285 1.00 95.81 92 VAL A O 1
ATOM 741 N N . PHE A 1 93 ? -9.537 5.956 20.119 1.00 94.19 93 PHE A N 1
ATOM 742 C CA . PHE A 1 93 ? -8.612 7.020 20.500 1.00 94.19 93 PHE A CA 1
ATOM 743 C C . PHE A 1 93 ? -8.546 8.063 19.383 1.00 94.19 93 PHE A C 1
ATOM 745 O O . PHE A 1 93 ? -8.171 7.751 18.256 1.00 94.19 93 PHE A O 1
ATOM 752 N N . GLY A 1 94 ? -8.952 9.297 19.684 1.00 91.12 94 GLY A N 1
ATOM 753 C CA . GLY A 1 94 ? -8.831 10.420 18.754 1.00 91.12 94 GLY A CA 1
ATOM 754 C C . GLY A 1 94 ? -7.441 11.052 18.784 1.00 91.12 94 GLY A C 1
ATOM 755 O O . GLY A 1 94 ? -6.687 10.847 19.734 1.00 91.12 94 GLY A O 1
ATOM 756 N N . ASP A 1 95 ? -7.149 11.846 17.755 1.00 89.19 95 ASP A N 1
ATOM 757 C CA . ASP A 1 95 ? -5.965 12.704 17.653 1.00 89.19 95 ASP A CA 1
ATOM 758 C C . ASP A 1 95 ? -4.626 11.976 17.872 1.00 89.19 95 ASP A C 1
ATOM 760 O O . ASP A 1 95 ? -3.717 12.447 18.561 1.00 89.19 95 ASP A O 1
ATOM 764 N N . VAL A 1 96 ? -4.499 10.789 17.278 1.00 92.94 96 VAL A N 1
ATOM 765 C CA . VAL A 1 96 ? -3.283 9.980 17.346 1.00 92.94 96 VAL A CA 1
ATOM 766 C C . VAL A 1 96 ? -2.220 10.577 16.423 1.00 92.94 96 VAL A C 1
ATOM 768 O O . VAL A 1 96 ? -2.348 10.576 15.198 1.00 92.94 96 VAL A O 1
ATOM 771 N N . HIS A 1 97 ? -1.150 11.095 17.022 1.00 91.44 97 HIS A N 1
ATOM 772 C CA . HIS A 1 97 ? -0.047 11.719 16.301 1.00 91.44 97 HIS A CA 1
ATOM 773 C C . HIS A 1 97 ? 0.914 10.669 15.724 1.00 91.44 97 HIS A C 1
ATOM 775 O O . HIS A 1 97 ? 1.462 9.862 16.475 1.00 91.44 97 HIS A O 1
ATOM 781 N N . ILE A 1 98 ? 1.151 10.724 14.409 1.00 89.94 98 ILE A N 1
ATOM 782 C CA . ILE A 1 98 ? 2.109 9.876 13.684 1.00 89.94 98 ILE A CA 1
ATOM 783 C C . ILE A 1 98 ? 3.345 10.727 13.355 1.00 89.94 98 ILE A C 1
ATOM 785 O O . ILE A 1 98 ? 3.264 11.551 12.447 1.00 89.94 98 ILE A O 1
ATOM 789 N N . PRO A 1 99 ? 4.480 10.578 14.060 1.00 90.50 99 PRO A N 1
ATOM 790 C CA . PRO A 1 99 ? 5.604 11.506 13.920 1.00 90.50 99 PRO A CA 1
ATOM 791 C C . PRO A 1 99 ? 6.149 11.635 12.491 1.00 90.50 99 PRO A C 1
ATOM 793 O O . PRO A 1 99 ? 6.340 12.747 11.999 1.00 90.50 99 PRO A O 1
ATOM 796 N N . SER A 1 100 ? 6.357 10.514 11.795 1.00 88.12 100 SER A N 1
ATOM 797 C CA . SER A 1 100 ? 6.921 10.510 10.438 1.00 88.12 100 SER A CA 1
ATOM 798 C C . SER A 1 100 ? 5.988 11.111 9.380 1.00 88.12 100 SER A C 1
ATOM 800 O O . SER A 1 100 ? 6.460 11.571 8.342 1.00 88.12 100 SER A O 1
ATOM 802 N N . ALA A 1 101 ? 4.687 11.203 9.670 1.00 82.50 101 ALA A N 1
ATOM 803 C CA . ALA A 1 101 ? 3.681 11.795 8.789 1.00 82.50 101 ALA A CA 1
ATOM 804 C C . ALA A 1 101 ? 3.840 13.312 8.592 1.00 82.50 101 ALA A C 1
ATOM 806 O O . ALA A 1 101 ? 3.276 13.873 7.657 1.00 82.50 101 ALA A O 1
ATOM 807 N N . PHE A 1 102 ? 4.586 13.971 9.483 1.00 76.00 102 PHE A N 1
ATOM 808 C CA . PHE A 1 102 ? 4.842 15.413 9.460 1.00 76.00 102 PHE A CA 1
ATOM 809 C C . PHE A 1 102 ? 6.275 15.752 9.039 1.00 76.00 102 PHE A C 1
ATOM 811 O O . PHE A 1 102 ? 6.715 16.890 9.222 1.00 76.00 102 PHE A O 1
ATOM 818 N N . ASN A 1 103 ? 7.040 14.778 8.536 1.00 70.81 103 ASN A N 1
ATOM 819 C CA . ASN A 1 103 ? 8.438 15.017 8.212 1.00 70.81 103 ASN A CA 1
ATOM 820 C C . ASN A 1 103 ? 8.575 15.967 7.008 1.00 70.81 103 ASN A C 1
ATOM 822 O O . ASN A 1 103 ? 8.167 15.645 5.894 1.00 70.81 103 ASN A O 1
ATOM 826 N N . ALA A 1 104 ? 9.179 17.133 7.242 1.00 56.19 104 ALA A N 1
ATOM 827 C CA . ALA A 1 104 ? 9.407 18.162 6.231 1.00 56.19 104 ALA A CA 1
ATOM 828 C C . ALA A 1 104 ? 10.712 17.967 5.434 1.00 56.19 104 ALA A C 1
ATOM 830 O O . ALA A 1 104 ? 10.925 18.665 4.445 1.00 56.19 104 ALA A O 1
ATOM 831 N N . GLU A 1 105 ? 11.602 17.059 5.855 1.00 57.09 105 GLU A N 1
ATOM 832 C CA . GLU A 1 105 ? 12.938 16.917 5.256 1.00 57.09 105 GLU A CA 1
ATOM 833 C C . GLU A 1 105 ? 12.910 16.249 3.872 1.00 57.09 105 GLU A C 1
ATOM 835 O O . GLU A 1 105 ? 13.664 16.645 2.983 1.00 57.09 105 GLU A O 1
ATOM 840 N N . ALA A 1 106 ? 12.018 15.277 3.656 1.00 62.19 106 ALA A N 1
ATOM 841 C CA . ALA A 1 106 ? 11.708 14.736 2.335 1.00 62.19 106 ALA A CA 1
ATOM 842 C C . ALA A 1 106 ? 10.345 14.017 2.353 1.00 62.19 106 ALA A C 1
ATOM 844 O O . ALA A 1 106 ? 10.095 13.221 3.257 1.00 62.19 106 ALA A O 1
ATOM 845 N N . PRO A 1 107 ? 9.470 14.242 1.355 1.00 79.19 107 PRO A N 1
ATOM 846 C CA . PRO A 1 107 ? 8.163 13.597 1.320 1.00 79.19 107 PRO A CA 1
ATOM 847 C C . PRO A 1 107 ? 8.309 12.096 1.024 1.00 79.19 107 PRO A C 1
ATOM 849 O O . PRO A 1 107 ? 9.080 11.696 0.142 1.00 79.19 107 PRO A O 1
ATOM 852 N N . ALA A 1 108 ? 7.544 11.256 1.726 1.00 85.75 108 ALA A N 1
ATOM 853 C CA . ALA A 1 108 ? 7.580 9.797 1.587 1.00 85.75 108 ALA A CA 1
ATOM 854 C C . ALA A 1 108 ? 7.448 9.295 0.127 1.00 85.75 108 ALA A C 1
ATOM 856 O O . ALA A 1 108 ? 8.225 8.420 -0.271 1.00 85.75 108 ALA A O 1
ATOM 857 N N . PRO A 1 109 ? 6.590 9.873 -0.740 1.00 86.44 109 PRO A N 1
ATOM 858 C CA . PRO A 1 109 ? 6.521 9.481 -2.146 1.00 86.44 109 PRO A CA 1
ATOM 859 C C . PRO A 1 109 ? 7.811 9.710 -2.930 1.00 86.44 109 PRO A C 1
ATOM 861 O O . PRO A 1 109 ? 8.101 8.964 -3.866 1.00 86.44 109 PRO A O 1
ATOM 864 N N . ALA A 1 110 ? 8.602 10.730 -2.583 1.00 88.56 110 ALA A N 1
ATOM 865 C CA . ALA A 1 110 ? 9.867 10.980 -3.264 1.00 88.56 110 ALA A CA 1
ATOM 866 C C . ALA A 1 110 ? 10.889 9.884 -2.938 1.00 88.56 110 ALA A C 1
ATOM 868 O O . ALA A 1 110 ? 11.548 9.388 -3.858 1.00 88.56 110 ALA A O 1
ATOM 869 N N . LEU A 1 111 ? 10.966 9.475 -1.664 1.00 91.31 111 LEU A N 1
ATOM 870 C CA . LEU A 1 111 ? 11.803 8.363 -1.209 1.00 91.31 111 LEU A CA 1
ATOM 871 C C . LEU A 1 111 ? 11.366 7.045 -1.869 1.00 91.31 111 LEU A C 1
ATOM 873 O O . LEU A 1 111 ? 12.168 6.399 -2.543 1.00 91.31 111 LEU A O 1
ATOM 877 N N . MET A 1 112 ? 10.072 6.711 -1.792 1.00 91.69 112 MET A N 1
ATOM 878 C CA . MET A 1 112 ? 9.491 5.538 -2.462 1.00 91.69 112 MET A CA 1
ATOM 879 C C . MET A 1 112 ? 9.783 5.549 -3.968 1.00 91.69 112 MET A C 1
ATOM 881 O O . MET A 1 112 ? 10.180 4.544 -4.553 1.00 91.69 112 MET A O 1
ATOM 885 N N . GLY A 1 113 ? 9.661 6.710 -4.612 1.00 91.06 113 GLY A N 1
ATOM 886 C CA . GLY A 1 113 ? 9.960 6.860 -6.028 1.00 91.06 113 GLY A CA 1
ATOM 887 C C . GLY A 1 113 ? 11.421 6.563 -6.380 1.00 91.06 113 GLY A C 1
ATOM 888 O O . GLY A 1 113 ? 11.671 6.043 -7.467 1.00 91.06 113 GLY A O 1
ATOM 889 N N . ARG A 1 114 ? 12.390 6.894 -5.514 1.00 91.62 114 ARG A N 1
ATOM 890 C CA . ARG A 1 114 ? 13.814 6.556 -5.729 1.00 91.62 114 ARG A CA 1
ATOM 891 C C . ARG A 1 114 ? 14.039 5.051 -5.637 1.00 91.62 114 ARG A C 1
ATOM 893 O O . ARG A 1 114 ? 14.625 4.488 -6.561 1.00 91.62 114 ARG A O 1
ATOM 900 N N . ILE A 1 115 ? 13.490 4.417 -4.601 1.00 93.25 115 ILE A N 1
ATOM 901 C CA . ILE A 1 115 ? 13.522 2.960 -4.398 1.00 93.25 115 ILE A CA 1
ATOM 902 C C . ILE A 1 115 ? 12.943 2.244 -5.629 1.00 93.25 115 ILE A C 1
ATOM 904 O O . ILE A 1 115 ? 13.643 1.469 -6.279 1.00 93.25 115 ILE A O 1
ATOM 908 N N . ILE A 1 116 ? 11.718 2.597 -6.042 1.00 92.94 116 ILE A N 1
ATOM 909 C CA . ILE A 1 116 ? 11.050 1.994 -7.208 1.00 92.94 116 ILE A CA 1
ATOM 910 C C . ILE A 1 116 ? 11.883 2.163 -8.484 1.00 92.94 116 ILE A C 1
ATOM 912 O O . ILE A 1 116 ? 12.018 1.218 -9.259 1.00 92.94 116 ILE A O 1
ATOM 916 N N . ARG A 1 117 ? 12.453 3.350 -8.740 1.00 92.25 117 ARG A N 1
ATOM 917 C CA . ARG A 1 117 ? 13.263 3.579 -9.951 1.00 92.25 117 ARG A CA 1
ATOM 918 C C . ARG A 1 117 ? 14.540 2.744 -9.967 1.00 92.25 117 ARG A C 1
ATOM 920 O O . ARG A 1 117 ? 14.910 2.268 -11.040 1.00 92.25 117 ARG A O 1
ATOM 927 N N . HIS A 1 118 ? 15.178 2.544 -8.813 1.00 92.50 118 HIS A N 1
ATOM 928 C CA . HIS A 1 118 ? 16.336 1.658 -8.691 1.00 92.50 118 HIS A CA 1
ATOM 929 C C . HIS A 1 118 ? 15.963 0.207 -9.023 1.00 92.50 118 HIS A C 1
ATOM 931 O O . HIS A 1 118 ? 16.632 -0.455 -9.818 1.00 92.50 118 HIS A O 1
ATOM 937 N N . GLU A 1 119 ? 14.847 -0.272 -8.475 1.00 92.88 119 GLU A N 1
ATOM 938 C CA . GLU A 1 119 ? 14.390 -1.653 -8.645 1.00 92.88 119 GLU A CA 1
ATOM 939 C C . GLU A 1 119 ? 13.803 -1.934 -10.036 1.00 92.88 119 GLU A C 1
ATOM 941 O O . GLU A 1 119 ? 13.844 -3.073 -10.513 1.00 92.88 119 GLU A O 1
ATOM 946 N N . MET A 1 120 ? 13.301 -0.904 -10.727 1.00 93.69 120 MET A N 1
ATOM 947 C CA . MET A 1 120 ? 12.537 -1.039 -11.970 1.00 93.69 120 MET A CA 1
ATOM 948 C C . MET A 1 120 ? 13.286 -1.810 -13.060 1.00 93.69 120 MET A C 1
ATOM 950 O O . MET A 1 120 ? 12.701 -2.697 -13.677 1.00 93.69 120 MET A O 1
ATOM 954 N N . LYS A 1 121 ? 14.578 -1.529 -13.293 1.00 91.50 121 LYS A N 1
ATOM 955 C CA . LYS A 1 121 ? 15.368 -2.228 -14.330 1.00 91.50 121 LYS A CA 1
ATOM 956 C C . LYS A 1 121 ? 15.379 -3.742 -14.099 1.00 91.50 121 LYS A C 1
ATOM 958 O O . LYS A 1 121 ? 15.151 -4.522 -15.027 1.00 91.50 121 LYS A O 1
ATOM 963 N N . THR A 1 122 ? 15.626 -4.151 -12.858 1.00 90.94 122 THR A N 1
ATOM 964 C CA . THR A 1 122 ? 15.700 -5.561 -12.461 1.00 90.94 122 THR A CA 1
ATOM 965 C C . THR A 1 122 ? 14.316 -6.205 -12.452 1.00 90.94 122 THR A C 1
ATOM 967 O O . THR A 1 122 ? 14.149 -7.290 -13.015 1.00 90.94 122 THR A O 1
ATOM 970 N N . GLY A 1 123 ? 13.314 -5.526 -11.886 1.00 92.06 123 GLY A N 1
ATOM 971 C CA . GLY A 1 123 ? 11.933 -6.006 -11.824 1.00 92.06 123 GLY A CA 1
ATOM 972 C C . GLY A 1 123 ? 11.327 -6.223 -13.211 1.00 92.06 123 GLY A C 1
ATOM 973 O O . GLY A 1 123 ? 10.810 -7.301 -13.500 1.00 92.06 123 GLY A O 1
ATOM 974 N N . VAL A 1 124 ? 11.487 -5.250 -14.112 1.00 92.88 124 VAL A N 1
ATOM 975 C CA . VAL A 1 124 ? 11.044 -5.349 -15.511 1.00 92.88 124 VAL A CA 1
ATOM 976 C C . VAL A 1 124 ? 11.747 -6.508 -16.209 1.00 92.88 124 VAL A C 1
ATOM 978 O O . VAL A 1 124 ? 11.087 -7.363 -16.791 1.00 92.88 124 VAL A O 1
ATOM 981 N N . ARG A 1 125 ? 13.075 -6.625 -16.101 1.00 92.88 125 ARG A N 1
ATOM 982 C CA . ARG A 1 125 ? 13.798 -7.751 -16.710 1.00 92.88 125 ARG A CA 1
ATOM 983 C C . ARG A 1 125 ? 13.295 -9.109 -16.206 1.00 92.88 125 ARG A C 1
ATOM 985 O O . ARG A 1 125 ? 13.119 -10.018 -17.013 1.00 92.88 125 ARG A O 1
ATOM 992 N N . ARG A 1 126 ? 13.055 -9.254 -14.896 1.00 91.00 126 ARG A N 1
ATOM 993 C CA . ARG A 1 126 ? 12.511 -10.486 -14.294 1.00 91.00 126 ARG A CA 1
ATOM 994 C C . ARG A 1 126 ? 11.105 -10.793 -14.811 1.00 91.00 126 ARG A C 1
ATOM 996 O O . ARG A 1 126 ? 10.823 -11.941 -15.139 1.00 91.00 126 ARG A O 1
ATOM 1003 N N . LEU A 1 127 ? 10.244 -9.782 -14.923 1.00 91.12 127 LEU A N 1
ATOM 1004 C CA . LEU A 1 127 ? 8.899 -9.943 -15.470 1.00 91.12 127 LEU A CA 1
ATOM 1005 C C . LEU A 1 127 ? 8.956 -10.396 -16.933 1.00 91.12 127 LEU A C 1
ATOM 1007 O O . LEU A 1 127 ? 8.419 -11.444 -17.280 1.00 91.12 127 LEU A O 1
ATOM 1011 N N . PHE A 1 128 ? 9.646 -9.650 -17.793 1.00 90.62 128 PHE A N 1
ATOM 1012 C CA . PHE A 1 128 ? 9.656 -9.906 -19.234 1.00 90.62 128 PHE A CA 1
ATOM 1013 C C . PHE A 1 128 ? 10.422 -11.176 -19.633 1.00 90.62 128 PHE A C 1
ATOM 1015 O O . PHE A 1 128 ? 10.095 -11.788 -20.653 1.00 90.62 128 PHE A O 1
ATOM 1022 N N . SER A 1 129 ? 11.397 -11.623 -18.834 1.00 86.31 129 SER A N 1
ATOM 1023 C CA . SER A 1 129 ? 12.055 -12.919 -19.049 1.00 86.31 129 SER A CA 1
ATOM 1024 C C . SER A 1 129 ? 11.121 -14.107 -18.789 1.00 86.31 129 SER A C 1
ATOM 1026 O O . SER A 1 129 ? 11.308 -15.163 -19.390 1.00 86.31 129 SER A O 1
ATOM 1028 N N . SER A 1 130 ? 10.084 -13.927 -17.963 1.00 86.44 130 SER A N 1
ATOM 1029 C CA . SER A 1 130 ? 9.061 -14.950 -17.711 1.00 86.44 130 SER A CA 1
ATOM 1030 C C . SER A 1 130 ? 7.999 -15.048 -18.819 1.00 86.44 130 SER A C 1
ATOM 1032 O O . SER A 1 130 ? 7.305 -16.062 -18.925 1.00 86.44 130 SER A O 1
ATOM 1034 N N . LEU A 1 131 ? 7.883 -14.026 -19.676 1.00 91.25 131 LEU A N 1
ATOM 1035 C CA . LEU A 1 131 ? 6.899 -13.975 -20.757 1.00 91.25 131 LEU A CA 1
ATOM 1036 C C . LEU A 1 131 ? 7.407 -14.729 -21.993 1.00 91.25 131 LEU A C 1
ATOM 1038 O O . LEU A 1 131 ? 8.418 -14.352 -22.596 1.00 91.25 131 LEU A O 1
ATOM 1042 N N . LYS A 1 132 ? 6.669 -15.771 -22.402 1.00 87.75 132 LYS A N 1
ATOM 1043 C CA . LYS A 1 132 ? 7.033 -16.645 -23.532 1.00 87.75 132 LYS A CA 1
ATOM 1044 C C . LYS A 1 132 ? 7.111 -15.893 -24.863 1.00 87.75 132 LYS A C 1
ATOM 1046 O O . LYS A 1 132 ? 8.125 -15.991 -25.547 1.00 87.75 132 LYS A O 1
ATOM 1051 N N . ASP A 1 133 ? 6.104 -15.078 -25.166 1.00 88.81 133 ASP A N 1
ATOM 1052 C CA . ASP A 1 133 ? 5.922 -14.490 -26.504 1.00 88.81 133 ASP A CA 1
ATOM 1053 C C . ASP A 1 133 ? 6.236 -12.986 -26.572 1.00 88.81 133 ASP A C 1
ATOM 1055 O O . ASP A 1 133 ? 5.929 -12.318 -27.556 1.00 88.81 133 ASP A O 1
ATOM 1059 N N . SER A 1 134 ? 6.858 -12.422 -25.531 1.00 89.31 134 SER A N 1
ATOM 1060 C CA . SER A 1 134 ? 7.230 -11.002 -25.542 1.00 89.31 134 SER A CA 1
ATOM 1061 C C . SER A 1 134 ? 8.516 -10.768 -26.331 1.00 89.31 134 SER A C 1
ATOM 1063 O O . SER A 1 134 ? 9.554 -11.341 -25.999 1.00 89.31 134 SER A O 1
ATOM 1065 N N . THR A 1 135 ? 8.482 -9.863 -27.309 1.00 88.69 135 THR A N 1
ATOM 1066 C CA . THR A 1 135 ? 9.680 -9.349 -27.998 1.00 88.69 135 THR A CA 1
ATOM 1067 C C . THR A 1 135 ? 10.438 -8.307 -27.171 1.00 88.69 135 THR A C 1
ATOM 1069 O O . THR A 1 135 ? 11.606 -8.049 -27.437 1.00 88.69 135 THR A O 1
ATOM 1072 N N . VAL A 1 136 ? 9.791 -7.722 -26.160 1.00 91.75 136 VAL A N 1
ATOM 1073 C CA . VAL A 1 136 ? 10.396 -6.814 -25.176 1.00 91.75 136 VAL A CA 1
ATOM 1074 C C . VAL A 1 136 ? 10.991 -7.651 -24.045 1.00 91.75 136 VAL A C 1
ATOM 1076 O O . VAL A 1 136 ? 10.282 -8.500 -23.497 1.00 91.75 136 VAL A O 1
ATOM 1079 N N . LYS A 1 137 ? 12.271 -7.448 -23.700 1.00 91.50 137 LYS A N 1
ATOM 1080 C CA . LYS A 1 137 ? 12.982 -8.230 -22.665 1.00 91.50 137 LYS A CA 1
ATOM 1081 C C . LYS A 1 137 ? 13.598 -7.378 -21.551 1.00 91.50 137 LYS A C 1
ATOM 1083 O O . LYS A 1 137 ? 14.109 -7.921 -20.571 1.00 91.50 137 LYS A O 1
ATOM 1088 N N . SER A 1 1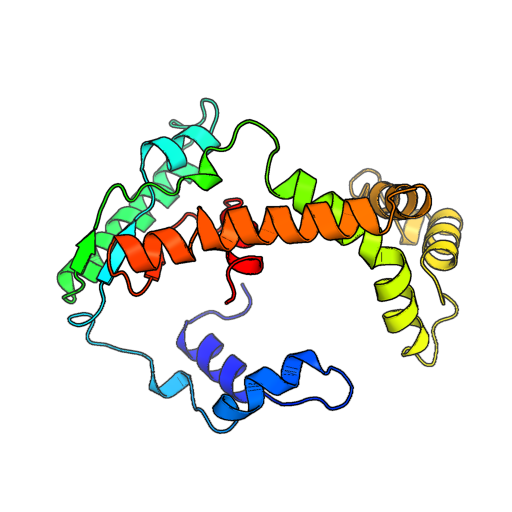38 ? 13.540 -6.059 -21.679 1.00 93.94 138 SER A N 1
ATOM 1089 C CA . SER A 1 138 ? 14.165 -5.110 -20.762 1.00 93.94 138 SER A CA 1
ATOM 1090 C C . SER A 1 138 ? 13.387 -3.795 -20.694 1.00 93.94 138 SER A C 1
ATOM 1092 O O . SER A 1 138 ? 12.465 -3.561 -21.479 1.00 93.94 138 SER A O 1
ATOM 1094 N N . LEU A 1 139 ? 13.766 -2.930 -19.750 1.00 94.75 139 LEU A N 1
ATOM 1095 C CA . LEU A 1 139 ? 13.211 -1.580 -19.655 1.00 94.75 139 LEU A CA 1
ATOM 1096 C C . LEU A 1 139 ? 13.630 -0.728 -20.861 1.00 94.75 139 LEU A C 1
ATOM 1098 O O . LEU A 1 139 ? 12.833 0.055 -21.368 1.00 94.75 139 LEU A O 1
ATOM 1102 N N . GLU A 1 140 ? 14.851 -0.924 -21.356 1.00 95.00 140 GLU A N 1
ATOM 1103 C CA . GLU A 1 140 ? 15.369 -0.301 -22.569 1.00 95.00 140 GLU A CA 1
ATOM 1104 C C . GLU A 1 140 ? 14.535 -0.694 -23.795 1.00 95.00 140 GLU A C 1
ATOM 1106 O O . GLU A 1 140 ? 14.100 0.179 -24.546 1.00 95.00 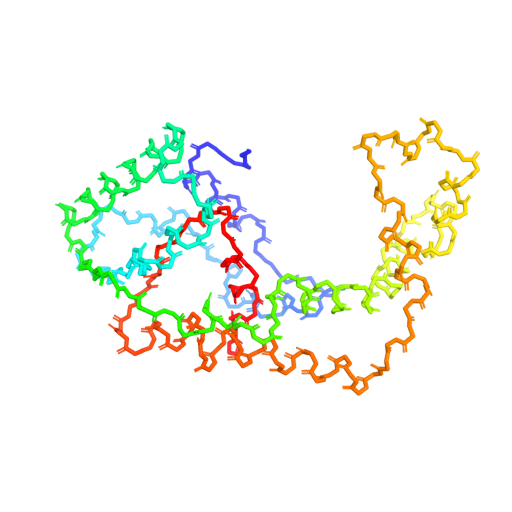140 GLU A O 1
ATOM 1111 N N . ASP A 1 141 ? 14.249 -1.989 -23.965 1.00 94.56 141 ASP A N 1
ATOM 1112 C CA . ASP A 1 141 ? 13.400 -2.474 -25.059 1.00 94.56 141 ASP A CA 1
ATOM 1113 C C . ASP A 1 141 ? 11.985 -1.901 -24.968 1.00 94.56 141 ASP A C 1
ATOM 1115 O O . ASP A 1 141 ? 11.403 -1.549 -25.992 1.00 94.56 141 ASP A O 1
ATOM 1119 N N . LEU A 1 142 ? 11.435 -1.789 -23.754 1.00 93.38 142 LEU A N 1
ATOM 1120 C CA . LEU A 1 142 ? 10.103 -1.233 -23.528 1.00 93.38 142 LEU A CA 1
ATOM 1121 C C . LEU A 1 142 ? 10.055 0.247 -23.921 1.00 93.38 142 LEU A C 1
ATOM 1123 O O . LEU A 1 142 ? 9.167 0.661 -24.662 1.00 93.38 142 LEU A O 1
ATOM 1127 N N . VAL A 1 143 ? 11.040 1.034 -23.481 1.00 93.31 143 VAL A N 1
ATOM 1128 C CA . VAL A 1 143 ? 11.164 2.453 -23.841 1.00 93.31 143 VAL A CA 1
ATOM 1129 C C . VAL A 1 143 ? 11.316 2.620 -25.354 1.00 93.31 143 VAL A C 1
ATOM 1131 O O . VAL A 1 143 ? 10.641 3.464 -25.944 1.00 93.31 143 VAL A O 1
ATOM 1134 N N . LEU A 1 144 ? 12.146 1.795 -26.002 1.00 93.75 144 LEU A N 1
ATOM 1135 C CA . LEU A 1 144 ? 12.329 1.808 -27.456 1.00 93.75 144 LEU A CA 1
ATOM 1136 C C . LEU A 1 144 ? 11.058 1.413 -28.211 1.00 93.75 144 LEU A C 1
ATOM 1138 O O . LEU A 1 144 ? 10.733 2.043 -29.218 1.00 93.75 144 LEU A O 1
ATOM 1142 N N . PHE A 1 145 ? 10.347 0.386 -27.744 1.00 92.62 145 PHE A N 1
ATOM 1143 C CA . PHE A 1 145 ? 9.069 -0.031 -28.310 1.00 92.62 145 PHE A CA 1
ATOM 1144 C C . PHE A 1 145 ? 8.056 1.112 -28.235 1.00 92.62 145 PHE A C 1
ATOM 1146 O O . PHE A 1 145 ? 7.496 1.498 -29.260 1.00 92.62 145 PHE A O 1
ATOM 1153 N N . ASN A 1 146 ? 7.899 1.718 -27.056 1.00 92.12 146 ASN A N 1
ATOM 1154 C CA . ASN A 1 146 ? 6.983 2.832 -26.849 1.00 92.12 146 ASN A CA 1
ATOM 1155 C C . ASN A 1 146 ? 7.310 4.012 -27.777 1.00 92.12 146 ASN A C 1
ATOM 1157 O O . ASN A 1 146 ? 6.419 4.551 -28.425 1.00 92.12 146 ASN A O 1
ATOM 1161 N N . ASN A 1 147 ? 8.593 4.361 -27.925 1.00 89.81 147 ASN A N 1
ATOM 1162 C CA . ASN A 1 147 ? 9.034 5.447 -28.808 1.00 89.81 147 ASN A CA 1
ATOM 1163 C C . ASN A 1 147 ? 8.783 5.171 -30.301 1.00 89.81 147 ASN A C 1
ATOM 1165 O O . ASN A 1 147 ? 8.608 6.109 -31.076 1.00 89.81 147 ASN A O 1
ATOM 1169 N N . ARG A 1 148 ? 8.763 3.900 -30.726 1.00 92.50 148 ARG A N 1
ATOM 1170 C CA . ARG A 1 148 ? 8.417 3.505 -32.106 1.00 92.50 148 ARG A CA 1
ATOM 1171 C C . ARG A 1 148 ? 6.912 3.433 -32.348 1.00 92.50 148 ARG A C 1
ATOM 1173 O O . ARG A 1 148 ? 6.487 3.483 -33.500 1.00 92.50 148 ARG A O 1
ATOM 1180 N N . HIS A 1 149 ? 6.127 3.309 -31.282 1.00 89.94 149 HIS A N 1
ATOM 1181 C CA . HIS A 1 149 ? 4.680 3.139 -31.333 1.00 89.94 149 HIS A CA 1
ATOM 1182 C C . HIS A 1 149 ? 3.960 4.119 -30.391 1.00 89.94 149 HIS A C 1
ATOM 1184 O O . HIS A 1 149 ? 3.174 3.673 -29.553 1.00 89.94 149 HIS A O 1
ATOM 1190 N N . PRO A 1 150 ? 4.193 5.441 -30.514 1.00 86.44 150 PRO A N 1
ATOM 1191 C CA . PRO A 1 150 ? 3.645 6.426 -29.581 1.00 86.44 150 PRO A CA 1
ATOM 1192 C C . PRO A 1 150 ? 2.117 6.341 -29.496 1.00 86.44 150 PRO A C 1
ATOM 1194 O O . PRO A 1 150 ? 1.580 6.293 -28.397 1.00 86.44 150 PRO A O 1
ATOM 1197 N N . ASP A 1 151 ? 1.428 6.165 -30.628 1.00 85.75 151 ASP A N 1
ATOM 1198 C CA . ASP A 1 151 ? -0.039 6.054 -30.680 1.00 85.75 151 ASP A CA 1
ATOM 1199 C C . ASP A 1 151 ? -0.604 4.848 -29.902 1.00 85.75 151 ASP A C 1
ATOM 1201 O O . ASP A 1 151 ? -1.770 4.857 -29.511 1.00 85.75 151 ASP A O 1
ATOM 1205 N N . LEU A 1 152 ? 0.207 3.805 -29.674 1.00 84.50 152 LEU A N 1
ATOM 1206 C CA . LEU A 1 152 ? -0.163 2.632 -28.872 1.00 84.50 152 LEU A CA 1
ATOM 1207 C C . LEU A 1 152 ? 0.307 2.739 -27.416 1.00 84.50 152 LEU A C 1
ATOM 1209 O O . LEU A 1 152 ? -0.236 2.057 -26.549 1.00 84.50 152 LEU A O 1
ATOM 1213 N N . ALA A 1 153 ? 1.343 3.537 -27.159 1.00 79.81 153 ALA A N 1
ATOM 1214 C CA . ALA A 1 153 ? 2.118 3.475 -25.928 1.00 79.81 153 ALA A CA 1
ATOM 1215 C C . ALA A 1 153 ? 1.928 4.679 -25.002 1.00 79.81 153 ALA A C 1
ATOM 1217 O O . ALA A 1 153 ? 2.007 4.517 -23.784 1.00 79.81 153 ALA A O 1
ATOM 1218 N N . PHE A 1 154 ? 1.687 5.879 -25.535 1.00 74.81 154 PHE A N 1
ATOM 1219 C CA . PHE A 1 154 ? 1.453 7.069 -24.719 1.00 74.81 154 PHE A CA 1
ATOM 1220 C C . PHE A 1 154 ? 0.654 8.152 -25.459 1.00 74.81 154 PHE A C 1
ATOM 1222 O O . PHE A 1 154 ? 0.883 8.450 -26.626 1.00 74.81 154 PHE A O 1
ATOM 1229 N N . SER A 1 155 ? -0.272 8.794 -24.746 1.00 71.94 155 SER A N 1
ATOM 1230 C CA . SER A 1 155 ? -0.986 9.994 -25.199 1.00 71.94 155 SER A CA 1
ATOM 1231 C C . SER A 1 155 ? -0.465 11.231 -24.461 1.00 71.94 155 SER A C 1
ATOM 1233 O O . SER A 1 155 ? 0.259 11.109 -23.471 1.00 71.94 155 SER A O 1
ATOM 1235 N N . ARG A 1 156 ? -0.871 12.439 -24.886 1.00 63.75 156 ARG A N 1
ATOM 1236 C CA . ARG A 1 156 ? -0.648 13.668 -24.093 1.00 63.75 156 ARG A CA 1
ATOM 1237 C C . ARG A 1 156 ? -1.147 13.535 -22.649 1.00 63.75 156 ARG A C 1
ATOM 1239 O O . ARG A 1 156 ? -0.550 14.128 -21.759 1.00 63.75 156 ARG A O 1
ATOM 1246 N N . ASP A 1 157 ? -2.189 12.736 -22.435 1.00 64.44 157 ASP A N 1
ATOM 1247 C CA . ASP A 1 157 ? -2.830 12.530 -21.134 1.00 64.44 157 ASP A CA 1
ATOM 1248 C C . ASP A 1 157 ? -2.192 11.391 -20.319 1.00 64.44 157 ASP A C 1
ATOM 1250 O O . ASP A 1 157 ? -2.538 11.197 -19.156 1.00 64.44 157 ASP A O 1
ATOM 1254 N N . ASN A 1 158 ? -1.247 10.640 -20.898 1.00 64.38 158 ASN A N 1
ATOM 1255 C CA . ASN A 1 158 ? -0.517 9.576 -20.213 1.00 64.38 158 ASN A CA 1
ATOM 1256 C C . ASN A 1 158 ? 1.006 9.770 -20.353 1.00 64.38 158 ASN A C 1
ATOM 1258 O O . ASN A 1 158 ? 1.641 9.123 -21.192 1.00 64.38 158 ASN A O 1
ATOM 1262 N N . PRO A 1 159 ? 1.629 10.617 -19.510 1.00 69.38 159 PRO A N 1
ATOM 1263 C CA . PRO A 1 159 ? 3.067 10.892 -19.550 1.00 69.38 159 PRO A CA 1
ATOM 1264 C C . PRO A 1 159 ? 3.935 9.744 -18.990 1.00 69.38 159 PRO A C 1
ATOM 1266 O O . PRO A 1 159 ? 5.110 9.955 -18.679 1.00 69.38 159 PRO A O 1
ATOM 1269 N N . GLY A 1 160 ? 3.387 8.527 -18.851 1.00 78.56 160 GLY A N 1
ATOM 1270 C CA . GLY A 1 160 ? 4.011 7.381 -18.180 1.00 78.56 160 GLY A CA 1
ATOM 1271 C C . GLY A 1 160 ? 5.424 7.033 -18.667 1.00 78.56 160 GLY A C 1
ATOM 1272 O O . GLY A 1 160 ? 6.272 6.625 -17.872 1.00 78.56 160 GLY A O 1
ATOM 1273 N N . GLN A 1 161 ? 5.712 7.279 -19.949 1.00 88.25 161 GLN A N 1
ATOM 1274 C CA . GLN A 1 161 ? 7.027 7.066 -20.563 1.00 88.25 161 GLN A CA 1
ATOM 1275 C C . GLN A 1 161 ? 8.157 7.810 -19.829 1.00 88.25 161 GLN A C 1
ATOM 1277 O O . GLN A 1 161 ? 9.243 7.258 -19.646 1.00 88.25 161 GLN A O 1
ATOM 1282 N N . GLY A 1 162 ? 7.903 9.029 -19.341 1.00 88.38 162 GLY A N 1
ATOM 1283 C CA . GLY A 1 162 ? 8.917 9.833 -18.655 1.00 88.38 162 GLY A CA 1
ATOM 1284 C C . GLY A 1 162 ? 9.451 9.173 -17.378 1.00 88.38 162 GLY A C 1
ATOM 1285 O O . GLY A 1 162 ? 10.628 9.333 -17.046 1.00 88.38 162 GLY A O 1
ATOM 1286 N N . TYR A 1 163 ? 8.627 8.379 -16.685 1.00 88.88 163 TYR A N 1
ATOM 1287 C CA . TYR A 1 163 ? 9.060 7.617 -15.510 1.00 88.88 163 TYR A CA 1
ATOM 1288 C C . TYR A 1 163 ? 9.999 6.467 -15.886 1.00 88.88 163 TYR A C 1
ATOM 1290 O O . TYR A 1 163 ? 11.010 6.268 -15.209 1.00 88.88 163 TYR A O 1
ATOM 1298 N N . LEU A 1 164 ? 9.712 5.766 -16.988 1.00 92.00 164 LEU A N 1
ATOM 1299 C CA . LEU A 1 164 ? 10.554 4.684 -17.508 1.00 92.00 164 LEU A CA 1
ATOM 1300 C C . LEU A 1 164 ? 11.927 5.220 -17.935 1.00 92.00 164 LEU A C 1
ATOM 1302 O O . LEU A 1 164 ? 12.968 4.693 -17.546 1.00 92.00 164 LEU A O 1
ATOM 1306 N N . GLU A 1 165 ? 11.941 6.329 -18.674 1.00 92.12 165 GLU A N 1
ATOM 1307 C CA . GLU A 1 165 ? 13.173 6.989 -19.113 1.00 92.12 165 GLU A CA 1
ATOM 1308 C C . GLU A 1 165 ? 13.979 7.567 -17.945 1.00 92.12 165 GLU A C 1
ATOM 1310 O O . GLU A 1 165 ? 15.214 7.568 -17.969 1.00 92.12 165 GLU A O 1
ATOM 1315 N N . ARG A 1 166 ? 13.307 8.064 -16.899 1.00 91.06 166 ARG A N 1
ATOM 1316 C CA . ARG A 1 166 ? 13.978 8.502 -15.671 1.00 91.06 166 ARG A CA 1
ATOM 1317 C C . ARG A 1 166 ? 14.648 7.327 -14.966 1.00 91.06 166 ARG A C 1
ATOM 1319 O O . ARG A 1 166 ? 15.804 7.467 -14.588 1.00 91.06 166 ARG A O 1
ATOM 1326 N N . ALA A 1 167 ? 13.979 6.181 -14.851 1.00 92.56 167 ALA A N 1
ATOM 1327 C CA . ALA A 1 167 ? 14.579 4.975 -14.283 1.00 92.56 167 ALA A CA 1
ATOM 1328 C C . ALA A 1 167 ? 15.792 4.488 -15.099 1.00 92.56 167 ALA A C 1
ATOM 1330 O O . ALA A 1 167 ? 16.783 4.045 -14.523 1.00 92.56 167 ALA A O 1
ATOM 1331 N N . LEU A 1 168 ? 15.779 4.632 -16.433 1.00 92.81 168 LEU A N 1
ATOM 1332 C CA . LEU A 1 168 ? 16.949 4.326 -17.269 1.00 92.81 168 LEU A CA 1
ATOM 1333 C C . LEU A 1 168 ? 18.149 5.233 -16.981 1.00 92.81 168 LEU A C 1
ATOM 1335 O O . LEU A 1 168 ? 19.272 4.733 -16.886 1.00 92.81 168 LEU A O 1
ATOM 1339 N N . ARG A 1 169 ? 17.906 6.538 -16.818 1.00 90.25 169 ARG A N 1
ATOM 1340 C CA . ARG A 1 169 ? 18.938 7.552 -16.535 1.00 90.25 169 ARG A CA 1
ATOM 1341 C C . ARG A 1 169 ? 19.385 7.599 -15.076 1.00 90.25 169 ARG A C 1
ATOM 1343 O O . ARG A 1 169 ? 20.366 8.273 -14.775 1.00 90.25 169 ARG A O 1
ATOM 1350 N N . GLU A 1 170 ? 18.663 6.930 -14.186 1.00 83.75 170 GLU A N 1
ATOM 1351 C CA . GLU A 1 170 ? 18.972 6.886 -12.763 1.00 83.75 170 GLU A CA 1
ATOM 1352 C C . GLU A 1 170 ? 20.378 6.295 -12.555 1.00 83.75 170 GLU A C 1
ATOM 1354 O O . GLU A 1 170 ? 20.666 5.180 -13.000 1.00 83.75 170 GLU A O 1
ATOM 1359 N N . ASN A 1 171 ? 21.248 7.062 -11.893 1.00 81.69 171 ASN A N 1
ATOM 1360 C CA . ASN A 1 171 ? 22.623 6.677 -11.549 1.00 81.69 171 ASN A CA 1
ATOM 1361 C C . ASN A 1 171 ? 22.788 6.522 -10.031 1.00 81.69 171 ASN A C 1
ATOM 1363 O O . ASN A 1 171 ? 23.785 6.927 -9.442 1.00 81.69 171 ASN A O 1
ATOM 1367 N N . PHE A 1 172 ? 21.740 5.997 -9.411 1.00 84.12 172 PHE A N 1
ATOM 1368 C CA . PHE A 1 172 ? 21.619 5.811 -7.979 1.00 84.12 172 PHE A CA 1
ATOM 1369 C C . PHE A 1 172 ? 22.428 4.591 -7.541 1.00 84.12 172 PHE A C 1
ATOM 1371 O O . PHE A 1 172 ? 22.234 3.486 -8.062 1.00 84.12 172 PHE A O 1
ATOM 1378 N N . THR A 1 173 ? 23.366 4.802 -6.626 1.00 90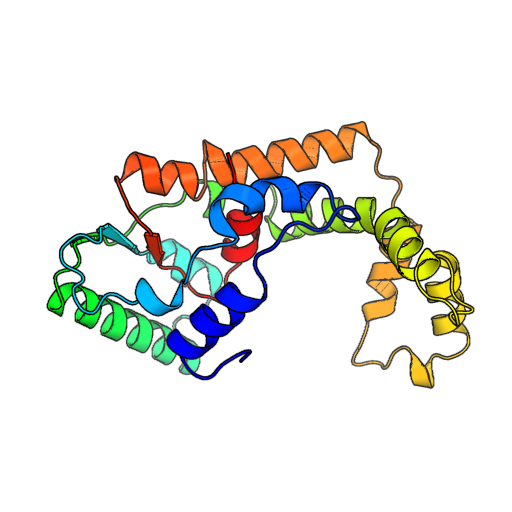.50 173 THR A N 1
ATOM 1379 C CA . THR A 1 173 ? 24.295 3.766 -6.170 1.00 90.50 173 THR A CA 1
ATOM 1380 C C . THR A 1 173 ? 23.607 2.762 -5.246 1.00 90.50 173 THR A C 1
ATOM 1382 O O . THR A 1 173 ? 22.551 3.027 -4.672 1.00 90.50 173 THR A O 1
ATOM 1385 N N . LEU A 1 174 ? 24.223 1.587 -5.079 1.00 91.75 174 LEU A N 1
ATOM 1386 C CA . LEU A 1 174 ? 23.733 0.576 -4.138 1.00 91.75 174 LEU A CA 1
ATOM 1387 C C . LEU A 1 174 ? 23.723 1.096 -2.690 1.00 91.75 174 LEU A C 1
ATOM 1389 O O . LEU A 1 174 ? 22.815 0.767 -1.935 1.00 91.75 174 LEU A O 1
ATOM 1393 N N . GLU A 1 175 ? 24.711 1.911 -2.315 1.00 95.50 175 GLU A N 1
ATOM 1394 C CA . GLU A 1 175 ? 24.804 2.503 -0.977 1.00 95.50 175 GLU A CA 1
ATOM 1395 C C . GLU A 1 175 ? 23.658 3.483 -0.721 1.00 95.50 175 GLU A C 1
ATOM 1397 O O . GLU A 1 175 ? 22.986 3.398 0.307 1.00 95.50 175 GLU A O 1
ATOM 1402 N N . GLU A 1 176 ? 23.373 4.370 -1.676 1.00 94.00 176 GLU A N 1
ATOM 1403 C CA . GLU A 1 176 ? 22.247 5.290 -1.538 1.00 94.00 176 GLU A CA 1
ATOM 1404 C C . GLU A 1 176 ? 20.906 4.539 -1.513 1.00 94.00 176 GLU A C 1
ATOM 1406 O O . GLU A 1 176 ? 20.026 4.897 -0.735 1.00 94.00 176 GLU A O 1
ATOM 1411 N N . TYR A 1 177 ? 20.758 3.462 -2.293 1.00 94.31 177 TYR A N 1
ATOM 1412 C CA . TYR A 1 177 ? 19.570 2.602 -2.245 1.00 94.31 177 TYR A CA 1
ATOM 1413 C C . TYR A 1 177 ? 19.372 1.945 -0.882 1.00 94.31 177 TYR A C 1
ATOM 1415 O O . TYR A 1 177 ? 18.273 1.984 -0.332 1.00 94.31 177 TYR A O 1
ATOM 1423 N N . GLN A 1 178 ? 20.434 1.395 -0.298 1.00 95.44 178 GLN A N 1
ATOM 1424 C CA . GLN A 1 178 ? 20.379 0.819 1.044 1.00 95.44 178 GLN A CA 1
ATOM 1425 C C . GLN A 1 178 ? 20.074 1.877 2.111 1.00 95.44 178 GLN A C 1
ATOM 1427 O O . GLN A 1 178 ? 19.333 1.599 3.054 1.00 95.44 178 GLN A O 1
ATOM 1432 N N . SER A 1 179 ? 20.606 3.092 1.951 1.00 95.25 179 SER A N 1
ATOM 1433 C CA . SER A 1 179 ? 20.286 4.229 2.817 1.00 95.25 179 SER A CA 1
ATOM 1434 C C . SER A 1 179 ? 18.800 4.592 2.738 1.00 95.25 179 SER A C 1
ATOM 1436 O O . SER A 1 179 ? 18.147 4.726 3.772 1.00 95.25 179 SER A O 1
ATOM 1438 N N . ASP A 1 180 ? 18.237 4.664 1.529 1.00 94.31 180 ASP A N 1
ATOM 1439 C CA . ASP A 1 180 ? 16.821 4.970 1.322 1.00 94.31 180 ASP A CA 1
ATOM 1440 C C . ASP A 1 180 ? 15.905 3.872 1.886 1.00 94.31 180 ASP A C 1
ATOM 1442 O O . ASP A 1 180 ? 14.912 4.190 2.540 1.00 94.31 180 ASP A O 1
ATOM 1446 N N . LEU A 1 181 ? 16.253 2.589 1.715 1.00 94.19 181 LEU A N 1
ATOM 1447 C CA . LEU A 1 181 ? 15.528 1.473 2.339 1.00 94.19 181 LEU A CA 1
ATOM 1448 C C . LEU A 1 181 ? 15.542 1.564 3.868 1.00 94.19 181 LEU A C 1
ATOM 1450 O O . LEU A 1 181 ? 14.514 1.375 4.517 1.00 94.19 181 LEU A O 1
ATOM 1454 N N . LYS A 1 182 ? 16.698 1.887 4.456 1.00 94.25 182 LYS A N 1
ATOM 1455 C CA . LYS A 1 182 ? 16.813 2.070 5.904 1.00 94.25 182 LYS A CA 1
ATOM 1456 C C . LYS A 1 182 ? 15.975 3.255 6.377 1.00 94.25 182 LYS A C 1
ATOM 1458 O O . LYS A 1 182 ? 15.309 3.164 7.403 1.00 94.25 182 LYS A O 1
ATOM 1463 N N . GLN A 1 183 ? 15.979 4.358 5.633 1.00 93.56 183 GLN A N 1
ATOM 1464 C CA . GLN A 1 183 ? 15.170 5.526 5.965 1.00 93.56 183 GLN A CA 1
ATOM 1465 C C . GLN A 1 183 ? 13.669 5.220 5.894 1.00 93.56 183 GLN A C 1
ATOM 1467 O O . GLN A 1 183 ? 12.922 5.644 6.776 1.00 93.56 183 GLN A O 1
ATOM 1472 N N . ALA A 1 184 ? 13.246 4.457 4.883 1.00 93.12 184 ALA A N 1
ATOM 1473 C CA . ALA A 1 184 ? 11.881 3.967 4.739 1.00 93.12 184 ALA A CA 1
ATOM 1474 C C . ALA A 1 184 ? 11.453 3.129 5.954 1.00 93.12 184 ALA A C 1
ATOM 1476 O O . ALA A 1 184 ? 10.400 3.394 6.533 1.00 93.12 184 ALA A O 1
ATOM 1477 N N . GLN A 1 185 ? 12.303 2.200 6.409 1.00 92.56 185 GLN A N 1
ATOM 1478 C CA . GLN A 1 185 ? 12.061 1.426 7.633 1.00 92.56 185 GLN A CA 1
ATOM 1479 C C . GLN A 1 185 ? 11.951 2.317 8.875 1.00 92.56 185 GLN A C 1
ATOM 1481 O O . GLN A 1 185 ? 10.998 2.184 9.634 1.00 92.56 185 GLN A O 1
ATOM 1486 N N . VAL A 1 186 ? 12.859 3.280 9.062 1.00 92.94 186 VAL A N 1
ATOM 1487 C CA . VAL A 1 186 ? 12.801 4.234 10.189 1.00 92.94 186 VAL A CA 1
ATOM 1488 C C . VAL A 1 186 ? 11.476 5.010 10.191 1.00 92.94 186 VAL A C 1
ATOM 1490 O O . VAL A 1 186 ? 10.870 5.233 11.238 1.00 92.94 186 VAL A O 1
ATOM 1493 N N . TRP A 1 187 ? 10.993 5.423 9.019 1.00 92.56 187 TRP A N 1
ATOM 1494 C CA . TRP A 1 187 ? 9.741 6.169 8.900 1.00 92.56 187 TRP A CA 1
ATOM 1495 C C . TRP A 1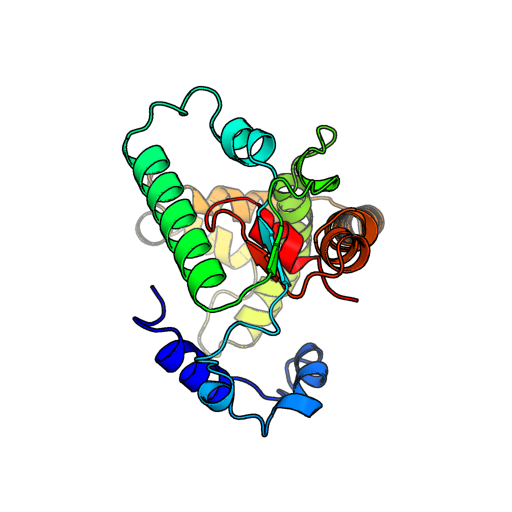 187 ? 8.485 5.316 9.043 1.00 92.56 187 TRP A C 1
ATOM 1497 O O . TRP A 1 187 ? 7.487 5.842 9.531 1.00 92.56 187 TRP A O 1
ATOM 1507 N N . GLY A 1 188 ? 8.507 4.053 8.614 1.00 90.81 188 GLY A N 1
ATOM 1508 C CA . GLY A 1 188 ? 7.386 3.119 8.746 1.00 90.81 188 GLY A CA 1
ATOM 1509 C C . GLY A 1 188 ? 7.284 2.492 10.138 1.00 90.81 188 GLY A C 1
ATOM 1510 O O . GLY A 1 188 ? 6.180 2.353 10.663 1.00 90.81 188 GLY A O 1
ATOM 1511 N N . VAL A 1 189 ? 8.431 2.184 10.750 1.00 92.81 189 VAL A N 1
ATOM 1512 C CA . VAL A 1 189 ? 8.541 1.412 11.994 1.00 92.81 189 VAL A CA 1
ATOM 1513 C C . VAL A 1 189 ? 8.849 2.319 13.186 1.00 92.81 189 VAL A C 1
ATOM 1515 O O . VAL A 1 189 ? 7.968 2.551 14.011 1.00 92.81 189 VAL A O 1
ATOM 1518 N N . ASP A 1 190 ? 10.056 2.892 13.257 1.00 93.06 190 ASP A N 1
ATOM 1519 C CA . ASP A 1 190 ? 10.568 3.575 14.463 1.00 93.06 190 ASP A CA 1
ATOM 1520 C C . ASP A 1 190 ? 9.804 4.859 14.820 1.00 93.06 190 ASP A C 1
ATOM 1522 O O . ASP A 1 190 ? 9.690 5.224 15.992 1.00 93.06 190 ASP A O 1
ATOM 1526 N N . TYR A 1 191 ? 9.280 5.547 13.805 1.00 91.62 191 TYR A N 1
ATOM 1527 C CA . TYR A 1 191 ? 8.539 6.804 13.950 1.00 91.62 191 TYR A CA 1
ATOM 1528 C C . TYR A 1 191 ? 7.193 6.796 13.212 1.00 91.62 191 TYR A C 1
ATOM 1530 O O . TYR A 1 191 ? 6.581 7.855 13.049 1.00 91.62 191 TYR A O 1
ATOM 1538 N N . GLY A 1 192 ? 6.756 5.624 12.744 1.00 91.50 192 GLY A N 1
ATOM 1539 C CA . GLY A 1 192 ? 5.601 5.452 11.868 1.00 91.50 192 GLY A CA 1
ATOM 1540 C C . GLY A 1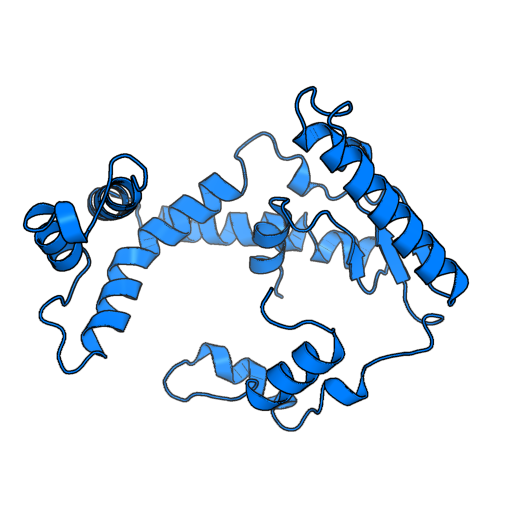 192 ? 4.440 4.701 12.497 1.00 91.50 192 GLY A C 1
ATOM 1541 O O . GLY A 1 192 ? 4.048 4.963 13.633 1.00 91.50 192 GLY A O 1
ATOM 1542 N N . ILE A 1 193 ? 3.864 3.791 11.715 1.00 91.81 193 ILE A N 1
ATOM 1543 C CA . ILE A 1 193 ? 2.656 3.051 12.074 1.00 91.81 193 ILE A CA 1
ATOM 1544 C C . ILE A 1 193 ? 2.941 2.124 13.255 1.00 91.81 193 ILE A C 1
ATOM 1546 O O . ILE A 1 193 ? 2.224 2.217 14.248 1.00 91.81 193 ILE A O 1
ATOM 1550 N N . ASP A 1 194 ? 4.009 1.322 13.213 1.00 93.19 194 ASP A N 1
ATOM 1551 C CA . ASP A 1 194 ? 4.318 0.379 14.301 1.00 93.19 194 ASP A CA 1
ATOM 1552 C C . ASP A 1 194 ? 4.568 1.105 15.624 1.00 93.19 194 ASP A C 1
ATOM 1554 O O . ASP A 1 194 ? 3.992 0.741 16.649 1.00 93.19 194 ASP A O 1
ATOM 1558 N N . TYR A 1 195 ? 5.358 2.185 15.599 1.00 94.06 195 TYR A N 1
ATOM 1559 C CA . TYR A 1 195 ? 5.584 3.034 16.769 1.00 94.06 195 TYR A CA 1
ATOM 1560 C C . TYR A 1 195 ? 4.275 3.518 17.395 1.00 94.06 195 TYR A C 1
ATOM 1562 O O . TYR A 1 195 ? 4.115 3.498 18.616 1.00 94.06 195 TYR A O 1
ATOM 1570 N N . VAL A 1 196 ? 3.339 3.983 16.568 1.00 94.06 196 VAL A N 1
ATOM 1571 C CA . VAL A 1 196 ? 2.054 4.507 17.030 1.00 94.06 196 VAL A CA 1
ATOM 1572 C C . VAL A 1 196 ? 1.174 3.396 17.595 1.00 94.06 196 VAL A C 1
ATOM 1574 O O . VAL A 1 196 ? 0.598 3.579 18.672 1.00 94.06 196 VAL A O 1
ATOM 1577 N N . LEU A 1 197 ? 1.085 2.255 16.908 1.00 95.12 197 LEU A N 1
ATOM 1578 C CA . LEU A 1 197 ? 0.325 1.100 17.384 1.00 95.12 197 LEU A CA 1
ATOM 1579 C C . LEU A 1 197 ? 0.849 0.638 18.751 1.00 95.12 197 LEU A C 1
ATOM 1581 O O . LEU A 1 197 ? 0.067 0.532 19.696 1.00 95.12 197 LEU A O 1
ATOM 1585 N N . ASP A 1 198 ? 2.169 0.496 18.899 1.00 95.38 198 ASP A N 1
ATOM 1586 C CA . ASP A 1 198 ? 2.809 0.075 20.149 1.00 95.38 198 ASP A CA 1
ATOM 1587 C C . ASP A 1 198 ? 2.628 1.131 21.263 1.00 95.38 198 ASP A C 1
ATOM 1589 O O . ASP A 1 198 ? 2.228 0.812 22.385 1.00 95.38 198 ASP A O 1
ATOM 1593 N N . ARG A 1 199 ? 2.868 2.419 20.967 1.00 94.56 199 ARG A N 1
ATOM 1594 C CA . ARG A 1 199 ? 2.800 3.519 21.951 1.00 94.56 199 ARG A CA 1
ATOM 1595 C C . ARG A 1 199 ? 1.414 3.682 22.565 1.00 94.56 199 ARG A C 1
ATOM 1597 O O . ARG A 1 199 ? 1.304 3.970 23.758 1.00 94.56 199 ARG A O 1
ATOM 1604 N N . TYR A 1 200 ? 0.374 3.584 21.745 1.00 94.00 200 TYR A N 1
ATOM 1605 C CA . TYR A 1 200 ? -1.010 3.788 22.171 1.00 94.00 200 TYR A CA 1
ATOM 1606 C C . TYR A 1 200 ? -1.734 2.466 22.480 1.00 94.00 200 TYR A C 1
ATOM 1608 O O . TYR A 1 200 ? -2.893 2.490 22.912 1.00 94.00 200 TYR A O 1
ATOM 1616 N N . ASN A 1 201 ? -1.038 1.331 22.325 1.00 96.00 201 ASN A N 1
ATOM 1617 C CA . ASN A 1 201 ? -1.581 -0.019 22.442 1.00 96.00 201 ASN A CA 1
ATOM 1618 C C . ASN A 1 201 ? -2.841 -0.170 21.576 1.00 96.00 201 ASN A C 1
ATOM 1620 O O . ASN A 1 201 ? -3.937 -0.352 22.103 1.00 96.00 201 ASN A O 1
ATOM 1624 N N . LEU A 1 202 ? -2.701 0.044 20.270 1.00 96.81 202 LEU A N 1
ATOM 1625 C CA . LEU A 1 202 ? -3.790 0.010 19.294 1.00 96.81 202 LEU A CA 1
ATOM 1626 C C . LEU A 1 202 ? -3.690 -1.249 18.436 1.00 96.81 202 LEU A C 1
ATOM 1628 O O . LEU A 1 202 ? -2.594 -1.656 18.064 1.00 96.81 202 LEU A O 1
ATOM 1632 N N . ASP A 1 203 ? -4.839 -1.790 18.048 1.00 95.69 203 ASP A N 1
ATOM 1633 C CA . ASP A 1 203 ? -4.938 -2.897 17.095 1.00 95.69 203 ASP A CA 1
ATOM 1634 C C . ASP A 1 203 ? -4.941 -2.397 15.645 1.00 95.69 203 ASP A C 1
ATOM 1636 O O . ASP A 1 203 ? -4.522 -3.102 14.730 1.00 95.69 203 ASP A O 1
ATOM 1640 N N . ALA A 1 204 ? -5.433 -1.174 15.416 1.00 94.31 204 ALA A N 1
ATOM 1641 C CA . ALA A 1 204 ? -5.454 -0.567 14.092 1.00 94.31 204 ALA A CA 1
ATOM 1642 C C . ALA A 1 204 ? -5.452 0.963 14.143 1.00 94.31 204 ALA A C 1
ATOM 1644 O O . ALA A 1 204 ? -5.912 1.591 15.102 1.00 94.31 204 ALA A O 1
ATOM 1645 N N . LEU A 1 205 ? -4.984 1.559 13.047 1.00 92.88 205 LEU A N 1
ATOM 1646 C CA . LEU A 1 205 ? -4.984 2.996 12.813 1.00 92.88 205 LEU A CA 1
ATOM 1647 C C . LEU A 1 205 ? -5.905 3.339 11.638 1.00 92.88 205 LEU A C 1
ATOM 1649 O O . LEU A 1 205 ? -5.815 2.753 10.561 1.00 92.88 205 LEU A O 1
ATOM 1653 N N . ILE A 1 206 ? -6.790 4.309 11.846 1.00 91.44 206 ILE A N 1
ATOM 1654 C CA . ILE A 1 206 ? -7.741 4.811 10.859 1.00 91.44 206 ILE A CA 1
ATOM 1655 C C . ILE A 1 206 ? -7.182 6.104 10.270 1.00 91.44 206 ILE A C 1
ATOM 1657 O O . ILE A 1 206 ? -6.985 7.098 10.975 1.00 91.44 206 ILE A O 1
ATOM 1661 N N . VAL A 1 207 ? -6.959 6.079 8.958 1.00 87.88 207 VAL A N 1
ATOM 1662 C CA . VAL A 1 207 ? -6.409 7.182 8.161 1.00 87.88 207 VAL A CA 1
ATOM 1663 C C . VAL A 1 207 ? -7.188 7.332 6.849 1.00 87.88 207 VAL A C 1
ATOM 1665 O O . VAL A 1 207 ? -7.885 6.399 6.437 1.00 87.88 207 VAL A O 1
ATOM 1668 N N . PRO A 1 208 ? -7.086 8.473 6.149 1.00 81.69 208 PRO A N 1
ATOM 1669 C CA . PRO A 1 208 ? -7.712 8.646 4.841 1.00 81.69 208 PRO A CA 1
ATOM 1670 C C . PRO A 1 208 ? -7.070 7.725 3.805 1.00 81.69 208 PRO A C 1
ATOM 1672 O O . PRO A 1 208 ? -5.851 7.724 3.639 1.00 81.69 208 PRO A O 1
ATOM 1675 N N . GLY A 1 209 ? -7.887 6.965 3.075 1.00 80.25 209 GLY A N 1
ATOM 1676 C CA . GLY A 1 209 ? -7.395 5.936 2.150 1.00 80.25 209 GLY A CA 1
ATOM 1677 C C . GLY A 1 209 ? -6.616 6.454 0.932 1.00 80.25 209 GLY A C 1
ATOM 1678 O O . GLY A 1 209 ? -5.880 5.688 0.324 1.00 80.25 209 GLY A O 1
ATOM 1679 N N . TRP A 1 210 ? -6.765 7.730 0.568 1.00 79.12 210 TRP A N 1
ATOM 1680 C CA . TRP A 1 210 ? -6.019 8.381 -0.522 1.00 79.12 210 TRP A CA 1
ATOM 1681 C C . TRP A 1 210 ? -4.718 9.043 -0.046 1.00 79.12 210 TRP A C 1
ATOM 1683 O O . TRP A 1 210 ? -3.935 9.499 -0.875 1.00 79.12 210 TRP A O 1
ATOM 1693 N N . SER A 1 211 ? -4.492 9.119 1.270 1.00 83.62 211 SER A N 1
ATOM 1694 C CA . SER A 1 211 ? -3.283 9.725 1.822 1.00 83.62 211 SER A CA 1
ATOM 1695 C C . SER A 1 211 ? -2.041 8.875 1.535 1.00 83.62 211 SER A C 1
ATOM 1697 O O . SER A 1 211 ? -2.107 7.682 1.219 1.00 83.62 211 SER A O 1
ATOM 1699 N N . GLU A 1 212 ? -0.873 9.478 1.738 1.00 84.31 212 GLU A N 1
ATOM 1700 C CA . GLU A 1 212 ? 0.423 8.810 1.599 1.00 84.31 212 GLU A CA 1
ATOM 1701 C C . GLU A 1 212 ? 0.664 7.727 2.667 1.00 84.31 212 GLU A C 1
ATOM 1703 O O . GLU A 1 212 ? 1.664 7.021 2.603 1.00 84.31 212 GLU A O 1
ATOM 1708 N N . MET A 1 213 ? -0.255 7.523 3.622 1.00 87.44 213 MET A N 1
ATOM 1709 C CA . MET A 1 213 ? -0.139 6.486 4.659 1.00 87.44 213 MET A CA 1
ATOM 1710 C C . MET A 1 213 ? -0.035 5.066 4.111 1.00 87.44 213 MET A C 1
ATOM 1712 O O . MET A 1 213 ? 0.540 4.204 4.767 1.00 87.44 213 MET A O 1
ATOM 1716 N N . SER A 1 214 ? -0.522 4.821 2.895 1.00 86.69 214 SER A N 1
ATOM 1717 C CA . SER A 1 214 ? -0.290 3.549 2.201 1.00 86.69 214 SER A CA 1
ATOM 1718 C C . SER A 1 214 ? 1.201 3.271 1.952 1.00 86.69 214 SER A C 1
ATOM 1720 O O . SER A 1 214 ? 1.623 2.119 2.001 1.00 86.69 214 SER A O 1
ATOM 1722 N N . VAL A 1 215 ? 2.011 4.316 1.750 1.00 89.25 215 VAL A N 1
ATOM 1723 C CA . VAL A 1 215 ? 3.470 4.222 1.593 1.00 89.25 215 VAL A CA 1
ATOM 1724 C C . VAL A 1 215 ? 4.117 3.825 2.919 1.00 89.25 215 VAL A C 1
ATOM 1726 O O . VAL A 1 215 ? 4.916 2.895 2.955 1.00 89.25 215 VAL A O 1
ATOM 1729 N N . PHE A 1 216 ? 3.722 4.474 4.017 1.00 90.62 216 PHE A N 1
ATOM 1730 C CA . PHE A 1 216 ? 4.208 4.133 5.357 1.00 90.62 216 PHE A CA 1
ATOM 1731 C C . PHE A 1 216 ? 3.794 2.719 5.769 1.00 90.62 216 PHE A C 1
ATOM 1733 O O . PHE A 1 216 ? 4.606 2.000 6.338 1.00 90.62 216 PHE A O 1
ATOM 1740 N N . ALA A 1 217 ? 2.572 2.294 5.431 1.00 89.44 217 ALA A N 1
ATOM 1741 C CA . ALA A 1 217 ? 2.092 0.937 5.684 1.00 89.44 217 ALA A CA 1
ATOM 1742 C C . ALA A 1 217 ? 2.899 -0.117 4.920 1.00 89.44 217 ALA A C 1
ATOM 1744 O O . ALA A 1 217 ? 3.167 -1.179 5.462 1.00 89.44 217 ALA A O 1
ATOM 1745 N N . ALA A 1 218 ? 3.339 0.180 3.694 1.00 89.00 218 ALA A N 1
ATOM 1746 C CA . ALA A 1 218 ? 4.209 -0.720 2.936 1.00 89.00 218 ALA A CA 1
ATOM 1747 C C . ALA A 1 218 ? 5.617 -0.859 3.544 1.00 89.00 218 ALA A C 1
ATOM 1749 O O . ALA A 1 218 ? 6.301 -1.846 3.290 1.00 89.00 218 ALA A O 1
ATOM 1750 N N . TRP A 1 219 ? 6.062 0.129 4.322 1.00 91.62 219 TRP A N 1
ATOM 1751 C CA . TRP A 1 219 ? 7.336 0.090 5.045 1.00 91.62 219 TRP A CA 1
ATOM 1752 C C . TRP A 1 219 ? 7.208 -0.415 6.481 1.00 91.62 219 TRP A C 1
ATOM 1754 O O . TRP A 1 219 ? 8.219 -0.722 7.110 1.00 91.62 219 TRP A O 1
ATOM 1764 N N . ALA A 1 220 ? 5.983 -0.482 6.998 1.00 85.25 220 ALA A N 1
ATOM 1765 C CA . ALA A 1 220 ? 5.674 -1.045 8.295 1.00 85.25 220 ALA A CA 1
ATOM 1766 C C . ALA A 1 220 ? 5.698 -2.574 8.183 1.00 85.25 220 ALA A C 1
ATOM 1768 O O . ALA A 1 220 ? 4.746 -3.204 7.730 1.00 85.25 220 ALA A O 1
ATOM 1769 N N . SER A 1 221 ? 6.830 -3.168 8.536 1.00 71.44 221 SER A N 1
ATOM 1770 C CA . SER A 1 221 ? 6.953 -4.600 8.787 1.00 71.44 221 SER A CA 1
ATOM 1771 C C . SER A 1 221 ? 8.187 -4.821 9.649 1.00 71.44 221 SER A C 1
ATOM 1773 O O . SER A 1 221 ? 9.273 -4.346 9.301 1.00 71.44 221 SER A O 1
ATOM 1775 N N . LYS A 1 222 ? 8.010 -5.523 10.769 1.00 54.22 222 LYS A N 1
ATOM 1776 C CA . LYS A 1 222 ? 9.112 -6.033 11.597 1.00 54.22 222 LYS A CA 1
ATOM 1777 C C . LYS A 1 222 ? 9.756 -7.254 10.947 1.00 54.22 222 LYS A C 1
ATOM 1779 O O . LYS A 1 222 ? 9.027 -7.990 10.246 1.00 54.22 222 LYS A O 1
#